Protein AF-A0ABD4KV09-F1 (afdb_monomer_lite)

Radius of gyration: 30.27 Å; chains: 1; bounding box: 89×42×64 Å

Secondary structure (DSSP, 8-state):
----TTS-HHHHHHHHHHHHHHHHHHHHH-THHHHT--HHHHHHHHHHHHHHHH-S--HHHHHHHHHHHTS-HHHHHHHHHHHHHS-HHHHHHHHHHHHHHHHHHHHHHHHHHHSTTT--IIIIIHHHHHTTGGGG-GGGTTTTTS---HHHHHHHHHHHSTTTT---GGGS-HHHHHH----TTTTSPPS----------

pLDDT: mean 76.63, std 16.2, range [38.41, 96.81]

Foldseek 3Di:
DDDDPPDDPVVRVVLVVQLVVVVVVCCVVPVPVPPPDDPVRVVVVSVLSSVVVPDPPCVVVVVVVVVLVPDDPVVNVVVVVVCVVDPPVVVVVVVVVVVVVVVLVVVVVCCVPPVVVVDDPPPHVLVSCLCCVCVVNPQQVVVSPDDDDPVVVVVVVCVPDPCSVPDDPVNDDPVCVPPPPPPPCPPPDDSDDTDGDDDDD

Organism: Vibrio anguillarum (NCBI:txid55601)

Sequence (201 aa):
FPTYKNLSQHDAEWRHTNVRTVIKEIWLVEPSIFNNLGAKQAKVMISLLDKLLVSNENDSLLEVLESVVELDEHRLHQLAEQLNKTTLENIVSTIEVLQRRETVVRKLEELMINNYKDVLETPHLQGIIEANTWLFGEQYSMIGAEEDDFQKTAHNLRQHIKEIDVLAEDDFEQQDLDDGLTIEGVRRQVDLFLARKTKQF

Structure (mmCIF, N/CA/C/O backbone):
data_AF-A0ABD4KV09-F1
#
_entry.id   AF-A0ABD4KV09-F1
#
loop_
_atom_site.group_PDB
_atom_site.id
_atom_site.type_symbol
_atom_site.label_atom_id
_atom_site.label_alt_id
_atom_site.label_comp_id
_atom_site.label_asym_id
_atom_site.label_entity_id
_atom_site.label_seq_id
_atom_site.pdbx_PDB_ins_code
_atom_site.Cartn_x
_atom_site.Cartn_y
_atom_site.Cartn_z
_atom_site.occupancy
_atom_site.B_iso_or_equiv
_atom_site.auth_seq_id
_atom_site.auth_comp_id
_atom_site.auth_asym_id
_atom_site.auth_atom_id
_atom_site.pdbx_PDB_model_num
ATOM 1 N N . PHE A 1 1 ? -12.534 5.923 22.341 1.00 79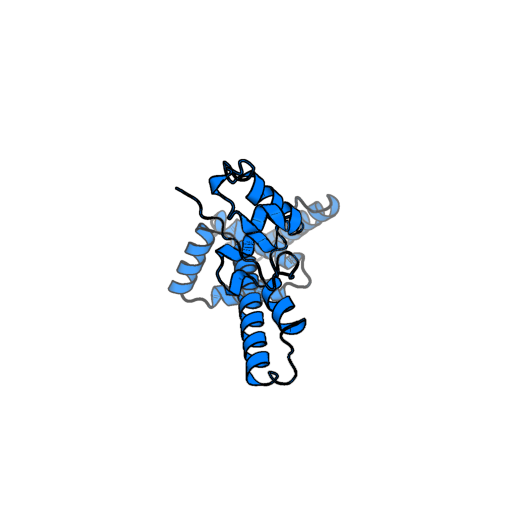.38 1 PHE A N 1
ATOM 2 C CA . PHE A 1 1 ? -13.016 6.671 21.166 1.00 79.38 1 PHE A CA 1
ATOM 3 C C . PHE A 1 1 ? -11.827 7.092 20.309 1.00 79.38 1 PHE A C 1
ATOM 5 O O . PHE A 1 1 ? -10.731 7.173 20.866 1.00 79.38 1 PHE A O 1
ATOM 12 N N . PRO A 1 2 ? -12.007 7.265 18.989 1.00 80.44 2 PRO A N 1
ATOM 13 C CA . PRO A 1 2 ? -10.948 7.679 18.066 1.00 80.44 2 PRO A CA 1
ATOM 14 C C . PRO A 1 2 ? -10.398 9.070 18.409 1.00 80.44 2 PRO A C 1
ATOM 16 O O . PRO A 1 2 ? -11.038 9.843 19.120 1.00 80.44 2 PRO A O 1
ATOM 19 N N . THR A 1 3 ? -9.194 9.381 17.927 1.00 81.62 3 THR A N 1
ATOM 20 C CA . THR A 1 3 ? -8.553 10.691 18.119 1.00 81.62 3 THR A CA 1
ATOM 21 C C . THR A 1 3 ? -8.308 11.331 16.761 1.00 81.62 3 THR A C 1
ATOM 23 O O . THR A 1 3 ? -7.653 10.732 15.910 1.00 81.62 3 THR A O 1
ATOM 26 N N . TYR A 1 4 ? -8.793 12.556 16.566 1.00 83.56 4 TYR A N 1
ATOM 27 C CA . TYR A 1 4 ? -8.771 13.233 15.269 1.00 83.56 4 TYR A CA 1
ATOM 28 C C . TYR A 1 4 ? -7.686 14.313 15.216 1.00 83.56 4 TYR A C 1
ATOM 30 O O . TYR A 1 4 ? -7.971 15.502 15.285 1.00 83.56 4 TYR A O 1
ATOM 38 N N . LYS A 1 5 ? -6.417 13.900 15.127 1.00 78.56 5 LYS A N 1
ATOM 39 C CA . LYS A 1 5 ? -5.275 14.837 15.168 1.00 78.56 5 LYS A CA 1
ATOM 40 C C . LYS A 1 5 ? -5.161 15.753 13.940 1.00 78.56 5 LYS A C 1
ATOM 42 O O . LYS A 1 5 ? -4.548 16.805 14.044 1.00 78.56 5 LYS A O 1
ATOM 47 N N . ASN A 1 6 ? -5.750 15.357 12.811 1.00 82.62 6 ASN A N 1
ATOM 48 C CA . ASN A 1 6 ? -5.593 16.032 11.518 1.00 82.62 6 ASN A CA 1
ATOM 49 C C . ASN A 1 6 ? -6.839 16.837 11.095 1.00 82.62 6 ASN A C 1
ATOM 51 O O . ASN A 1 6 ? -6.947 17.214 9.933 1.00 82.62 6 ASN A O 1
ATOM 55 N N . LEU A 1 7 ? -7.807 17.044 11.994 1.00 83.94 7 LEU A N 1
ATOM 56 C CA . LEU A 1 7 ? -9.053 17.761 11.700 1.00 83.94 7 LEU A CA 1
ATOM 57 C C . LEU A 1 7 ? -9.091 19.122 12.393 1.00 83.94 7 LEU A C 1
ATOM 59 O O . LEU A 1 7 ? -8.419 19.333 13.404 1.00 83.94 7 LEU A O 1
ATOM 63 N N . SER A 1 8 ? -9.927 20.026 11.872 1.00 89.56 8 SER A N 1
ATOM 64 C CA . SER A 1 8 ? -10.278 21.246 12.595 1.00 89.56 8 SER A CA 1
ATOM 65 C C . SER A 1 8 ? -10.939 20.889 13.933 1.00 89.56 8 SER A C 1
ATOM 67 O O . SER A 1 8 ? -11.564 19.832 14.068 1.00 89.56 8 SER A O 1
ATOM 69 N N . GLN A 1 9 ? -10.816 21.767 14.931 1.00 87.06 9 GLN A N 1
ATOM 70 C CA . GLN A 1 9 ? -11.414 21.532 16.248 1.00 87.06 9 GLN A CA 1
ATOM 71 C C . GLN A 1 9 ? -12.928 21.283 16.145 1.00 87.06 9 GLN A C 1
ATOM 73 O O . GLN A 1 9 ? -13.441 20.349 16.757 1.00 87.06 9 GLN A O 1
ATOM 78 N N . HIS A 1 10 ? -13.617 22.071 15.318 1.00 87.56 10 HIS A N 1
ATOM 79 C CA . HIS A 1 10 ? -15.050 21.937 15.078 1.00 87.56 10 HIS A CA 1
ATOM 80 C C . HIS A 1 10 ? -15.413 20.563 14.490 1.00 87.56 10 HIS A C 1
ATOM 82 O O . HIS A 1 10 ? -16.309 19.886 14.993 1.00 87.56 10 HIS A O 1
ATOM 88 N N . ASP A 1 11 ? -14.686 20.104 13.468 1.00 86.44 11 ASP A N 1
ATOM 89 C CA . ASP A 1 11 ? -14.975 18.817 12.823 1.00 86.44 11 ASP A CA 1
ATOM 90 C C . ASP A 1 11 ? -14.652 17.636 13.744 1.00 86.44 11 ASP A C 1
ATOM 92 O O . ASP A 1 11 ? -15.372 16.636 13.762 1.00 86.44 11 ASP A O 1
ATOM 96 N N . ALA A 1 12 ? -13.589 17.752 14.543 1.00 87.94 12 ALA A N 1
ATOM 97 C CA . ALA A 1 12 ? -13.231 16.758 15.547 1.00 87.94 12 ALA A CA 1
ATOM 98 C C . ALA A 1 12 ? -14.313 16.630 16.637 1.00 87.94 12 ALA A C 1
ATOM 100 O O . ALA A 1 12 ? -14.689 15.512 17.002 1.00 87.94 12 ALA A O 1
ATOM 101 N N . GLU A 1 13 ? -14.835 17.753 17.137 1.00 89.62 13 GLU A N 1
ATOM 102 C CA . GLU A 1 13 ? -15.923 17.789 18.123 1.00 89.62 13 GLU A CA 1
ATOM 103 C C . GLU A 1 13 ? -17.230 17.228 17.550 1.00 89.62 13 GLU A C 1
ATOM 105 O O . GLU A 1 13 ? -17.903 16.424 18.212 1.00 89.62 13 GLU A O 1
ATOM 110 N N . TRP A 1 14 ? -17.558 17.582 16.304 1.00 89.75 14 TRP A N 1
ATOM 111 C CA . TRP A 1 14 ? -18.719 17.041 15.601 1.00 89.75 14 TRP A CA 1
ATOM 112 C C . TRP A 1 14 ? -18.618 15.521 15.445 1.00 89.75 14 TRP A C 1
ATOM 114 O O . TRP A 1 14 ? -19.532 14.808 15.864 1.00 89.75 14 TRP A O 1
ATOM 124 N N . ARG A 1 15 ? -17.489 14.996 14.941 1.00 88.38 15 ARG A N 1
ATOM 125 C CA . ARG A 1 15 ? -17.288 13.543 14.763 1.00 88.38 15 ARG A CA 1
ATOM 126 C C . ARG A 1 15 ? -17.368 12.788 16.078 1.00 88.38 15 ARG A C 1
ATOM 128 O O . ARG A 1 15 ? -18.063 11.776 16.171 1.00 88.38 15 ARG A O 1
ATOM 135 N N . HIS A 1 16 ? -16.718 13.312 17.115 1.00 89.94 16 HIS A N 1
ATOM 136 C CA . HIS A 1 16 ? -16.763 12.701 18.436 1.00 89.94 16 HIS A CA 1
ATOM 137 C C . HIS A 1 16 ? -18.203 12.623 18.968 1.00 89.94 16 HIS A C 1
ATOM 139 O O . HIS A 1 16 ? -18.615 11.603 19.527 1.00 89.94 16 HIS A O 1
ATOM 145 N N . THR A 1 17 ? -18.982 13.689 18.783 1.00 90.81 17 THR A N 1
ATOM 146 C CA . THR A 1 17 ? -20.382 13.749 19.220 1.00 90.81 17 THR A CA 1
ATOM 147 C C . THR A 1 17 ? -21.274 12.821 18.401 1.00 90.81 17 THR A C 1
ATOM 149 O O . THR A 1 17 ? -22.085 12.099 18.983 1.00 90.81 17 THR A O 1
ATOM 152 N N . ASN A 1 18 ? -21.089 12.780 17.082 1.00 90.88 18 ASN A N 1
ATOM 153 C CA . ASN A 1 18 ? -21.859 11.938 16.172 1.00 90.88 18 ASN A CA 1
ATOM 154 C C . ASN A 1 18 ? -21.696 10.448 16.518 1.00 90.88 18 ASN A C 1
ATOM 156 O O . ASN A 1 18 ? -22.660 9.772 16.873 1.00 90.88 18 ASN A O 1
ATOM 160 N N . VAL A 1 19 ? -20.451 9.964 16.567 1.00 91.88 19 VAL A N 1
ATOM 161 C CA . VAL A 1 19 ? -20.132 8.564 16.903 1.00 91.88 19 VAL A CA 1
ATOM 162 C C . VAL A 1 19 ? -20.649 8.177 18.281 1.00 91.88 19 VAL A C 1
ATOM 164 O O . VAL A 1 19 ? -21.211 7.098 18.468 1.00 91.88 19 VAL A O 1
ATOM 167 N N . ARG A 1 20 ? -20.494 9.066 19.267 1.00 92.00 20 ARG A N 1
ATOM 168 C CA . ARG A 1 20 ? -20.994 8.829 20.624 1.00 92.00 20 ARG A CA 1
ATOM 169 C C . ARG A 1 20 ? -22.514 8.703 20.663 1.00 92.00 20 ARG A C 1
ATOM 171 O O . ARG A 1 20 ? -23.019 7.921 21.465 1.00 92.00 20 ARG A O 1
ATOM 178 N N . THR A 1 21 ? -23.221 9.483 19.855 1.00 92.75 21 THR A N 1
ATOM 179 C CA . THR A 1 21 ? -24.687 9.465 19.791 1.00 92.75 21 THR A CA 1
ATOM 180 C C . THR A 1 21 ? -25.167 8.153 19.188 1.00 92.75 21 THR A C 1
ATOM 182 O O . THR A 1 21 ? -25.915 7.439 19.848 1.00 92.75 21 THR A O 1
ATOM 185 N N . VAL A 1 22 ? -24.615 7.750 18.042 1.00 91.25 22 VAL A N 1
ATOM 186 C CA . VAL A 1 22 ? -24.957 6.475 17.392 1.00 91.25 22 VAL A CA 1
ATOM 187 C C . VAL A 1 22 ? -24.668 5.279 18.301 1.00 91.25 22 VAL A C 1
ATOM 189 O O . VAL A 1 22 ? -25.508 4.402 18.465 1.00 91.25 22 VAL A O 1
ATOM 192 N N . ILE A 1 23 ? -23.512 5.247 18.973 1.00 91.19 23 ILE A N 1
ATOM 193 C CA . ILE A 1 23 ? -23.193 4.147 19.900 1.00 91.19 23 ILE A CA 1
ATOM 194 C C . ILE A 1 23 ? -24.168 4.099 21.077 1.00 91.19 23 ILE A C 1
ATOM 196 O O . ILE A 1 23 ? -24.544 3.011 21.509 1.00 91.19 23 ILE A O 1
ATOM 200 N N . LYS A 1 24 ? -24.590 5.255 21.606 1.00 90.88 24 LYS A N 1
ATOM 201 C CA . LYS A 1 24 ? -25.605 5.304 22.666 1.00 90.88 24 LYS A CA 1
ATOM 202 C C . LYS A 1 24 ? -26.946 4.775 22.175 1.00 90.88 24 LYS A C 1
ATOM 204 O O . LYS A 1 24 ? -27.579 4.027 22.908 1.00 90.88 24 LYS A O 1
ATOM 209 N N . GLU A 1 25 ? -27.364 5.143 20.970 1.00 91.62 25 GLU A N 1
ATOM 210 C CA . GLU A 1 25 ? -28.607 4.652 20.372 1.00 91.62 25 GLU A CA 1
ATOM 211 C C . GLU A 1 25 ? -28.569 3.133 20.188 1.00 91.62 25 GLU A C 1
ATOM 213 O O . GLU A 1 25 ? -29.474 2.449 20.658 1.00 91.62 25 GLU A O 1
ATOM 218 N N . ILE A 1 26 ? -27.483 2.588 19.628 1.00 90.06 26 ILE A N 1
ATOM 219 C CA . ILE A 1 26 ? -27.306 1.133 19.491 1.00 90.06 26 ILE A CA 1
ATOM 220 C C . ILE A 1 26 ? -27.326 0.460 20.867 1.00 90.06 26 ILE A C 1
ATOM 222 O O . ILE A 1 26 ? -27.985 -0.559 21.039 1.00 90.06 26 ILE A O 1
ATOM 226 N N . TRP A 1 27 ? -26.653 1.034 21.869 1.00 88.88 27 TRP A N 1
ATOM 227 C CA . TRP A 1 27 ? -26.634 0.471 23.221 1.00 88.88 27 TRP A CA 1
ATOM 228 C C . TRP A 1 27 ? -28.010 0.492 23.900 1.00 88.88 27 TRP A C 1
ATOM 230 O O . TRP A 1 27 ? -28.331 -0.432 24.639 1.00 88.88 27 TRP A O 1
ATOM 240 N N . LEU A 1 28 ? -28.825 1.523 23.656 1.00 91.38 28 LEU A N 1
ATOM 241 C CA . LEU A 1 28 ? -30.191 1.608 24.181 1.00 91.38 28 LEU A CA 1
ATOM 242 C C . LEU A 1 28 ? -31.129 0.593 23.519 1.00 91.38 28 LEU A C 1
ATOM 244 O O . LEU A 1 28 ? -32.024 0.081 24.188 1.00 91.38 28 LEU A O 1
ATOM 248 N N . VAL A 1 29 ? -30.932 0.317 22.228 1.00 93.25 29 VAL A N 1
ATOM 249 C CA . VAL A 1 29 ? -31.737 -0.652 21.472 1.00 93.25 29 VAL A CA 1
ATOM 250 C C . VAL A 1 29 ? -31.324 -2.087 21.801 1.00 93.25 29 VAL A C 1
ATOM 252 O O . VAL A 1 29 ? -32.182 -2.916 22.095 1.00 93.25 29 VAL A O 1
ATOM 255 N N . GLU A 1 30 ? -30.023 -2.381 21.790 1.00 89.12 30 GLU A N 1
ATOM 256 C CA . GLU A 1 30 ? -29.494 -3.725 22.022 1.00 89.12 30 GLU A CA 1
ATOM 257 C C . GLU A 1 30 ? -28.184 -3.700 22.848 1.00 89.12 30 GLU A C 1
ATOM 259 O O . GLU A 1 30 ? -27.072 -3.712 22.307 1.00 89.12 30 GLU A O 1
ATOM 264 N N . PRO A 1 31 ? -28.282 -3.717 24.194 1.00 85.44 31 PRO A N 1
ATOM 265 C CA . PRO A 1 31 ? -27.114 -3.659 25.079 1.00 85.44 31 PRO A CA 1
ATOM 266 C C . PRO A 1 31 ? -26.189 -4.885 24.974 1.00 85.44 31 PRO A C 1
ATOM 268 O O . PRO A 1 31 ? -24.990 -4.796 25.257 1.00 85.44 31 PRO A O 1
ATOM 271 N N . SER A 1 32 ? -26.731 -6.043 24.577 1.00 86.25 32 SER A N 1
ATOM 272 C CA . SER A 1 32 ? -26.003 -7.316 24.449 1.00 86.25 32 SER A CA 1
ATOM 273 C C . SER A 1 32 ? -24.835 -7.244 23.469 1.00 86.25 32 SER A C 1
ATOM 275 O O . SER A 1 32 ? -23.834 -7.926 23.693 1.00 86.25 32 SER A O 1
ATOM 277 N N . ILE A 1 33 ? -24.925 -6.385 22.447 1.00 83.69 33 ILE A N 1
ATOM 278 C CA . ILE A 1 33 ? -23.871 -6.172 21.446 1.00 83.69 33 ILE A CA 1
ATOM 279 C C . ILE A 1 33 ? -22.551 -5.763 22.110 1.00 83.69 33 ILE A C 1
ATOM 281 O O . ILE A 1 33 ? -21.492 -6.249 21.723 1.00 83.69 33 ILE A O 1
ATOM 285 N N . PHE A 1 34 ? -22.598 -4.902 23.132 1.00 82.88 34 PHE A N 1
ATOM 286 C CA . PHE A 1 34 ? -21.394 -4.354 23.766 1.00 82.88 34 PHE A CA 1
ATOM 287 C C . PHE A 1 34 ? -21.007 -5.042 25.078 1.00 82.88 34 PHE A C 1
ATOM 289 O O . PHE A 1 34 ? -19.838 -4.993 25.455 1.00 82.88 34 PHE A O 1
ATOM 296 N N . ASN A 1 35 ? -21.943 -5.711 25.758 1.00 82.81 35 ASN A N 1
ATOM 297 C CA . ASN A 1 35 ? -21.689 -6.342 27.061 1.00 82.81 35 ASN A CA 1
ATOM 298 C C . ASN A 1 35 ? -20.669 -7.491 27.006 1.00 82.81 35 ASN A C 1
ATOM 300 O O . ASN A 1 35 ? -19.996 -7.754 27.999 1.00 82.81 35 ASN A O 1
ATOM 304 N N . ASN A 1 36 ? -20.528 -8.146 25.850 1.00 81.12 36 ASN A N 1
ATOM 305 C CA . ASN A 1 36 ? -19.628 -9.289 25.668 1.00 81.12 36 ASN A CA 1
ATOM 306 C C . ASN A 1 36 ? -18.327 -8.937 24.923 1.00 81.12 36 ASN A C 1
ATOM 308 O O . ASN A 1 36 ? -17.525 -9.826 24.633 1.00 81.12 36 ASN A O 1
ATOM 312 N N . LEU A 1 37 ? -18.096 -7.660 24.597 1.00 86.44 37 LEU A N 1
ATOM 313 C CA . LEU A 1 37 ? -16.898 -7.223 23.878 1.00 86.44 37 LEU A CA 1
ATOM 314 C C . LEU A 1 37 ? -15.795 -6.820 24.860 1.00 86.44 37 LEU A C 1
ATOM 316 O O . LEU A 1 37 ? -15.959 -5.928 25.691 1.00 86.44 37 LEU A O 1
ATOM 320 N N . GLY A 1 38 ? -14.615 -7.417 24.715 1.00 89.69 38 GLY A N 1
ATOM 321 C CA . GLY A 1 38 ? -13.405 -6.927 25.362 1.00 89.69 38 GLY A CA 1
ATOM 322 C C . GLY A 1 38 ? -12.969 -5.572 24.797 1.00 89.69 38 GLY A C 1
ATOM 323 O O . GLY A 1 38 ? -13.336 -5.171 23.688 1.00 89.69 38 GLY A O 1
ATOM 324 N N . ALA A 1 39 ? -12.115 -4.864 25.541 1.00 88.38 39 ALA A N 1
ATOM 325 C CA . ALA A 1 39 ? -11.699 -3.498 25.206 1.00 88.38 39 ALA A CA 1
ATOM 326 C C . ALA A 1 39 ? -11.111 -3.356 23.786 1.00 88.38 39 ALA A C 1
ATOM 328 O O . ALA A 1 39 ? -11.341 -2.348 23.116 1.00 88.38 39 ALA A O 1
ATOM 329 N N . LYS A 1 40 ? -10.377 -4.371 23.301 1.00 87.56 40 LYS A N 1
ATOM 330 C CA . LYS A 1 40 ? -9.815 -4.381 21.941 1.00 87.56 40 LYS A CA 1
ATOM 331 C C . LYS A 1 40 ? -10.910 -4.496 20.877 1.00 87.56 40 LYS A C 1
ATOM 333 O O . LYS A 1 40 ? -10.882 -3.723 19.923 1.00 87.56 40 LYS A O 1
ATOM 338 N N . GLN A 1 41 ? -11.873 -5.406 21.045 1.00 88.50 41 GLN A N 1
ATOM 339 C CA . GLN A 1 41 ? -12.963 -5.582 20.078 1.00 88.50 41 GLN A CA 1
ATOM 340 C C . GLN A 1 41 ? -13.883 -4.357 20.059 1.00 88.50 41 GLN A C 1
ATOM 342 O O . GLN A 1 41 ? -14.182 -3.840 18.986 1.00 88.50 41 GLN A O 1
ATOM 347 N N . ALA A 1 42 ? -14.225 -3.814 21.232 1.00 90.00 42 ALA A N 1
ATOM 348 C CA . ALA A 1 42 ? -14.996 -2.578 21.337 1.00 90.00 42 ALA A CA 1
ATOM 349 C C . ALA A 1 42 ? -14.279 -1.403 20.649 1.00 90.00 42 ALA A C 1
ATOM 351 O O . ALA A 1 42 ? -14.897 -0.646 19.904 1.00 90.00 42 ALA A O 1
ATOM 352 N N . LYS A 1 43 ? -12.956 -1.269 20.825 1.00 90.50 43 LYS A N 1
ATOM 353 C CA . LYS A 1 43 ? -12.168 -0.232 20.140 1.00 90.50 43 LYS A CA 1
ATOM 354 C C . LYS A 1 43 ? -12.230 -0.373 18.618 1.00 90.50 43 LYS A C 1
ATOM 356 O O . LYS A 1 43 ? -12.400 0.641 17.942 1.00 90.50 43 LYS A O 1
ATOM 361 N N . VAL A 1 44 ? -12.078 -1.588 18.087 1.00 89.50 44 VAL A N 1
ATOM 362 C CA . VAL A 1 44 ? -12.157 -1.849 16.640 1.00 89.50 44 VAL A CA 1
ATOM 363 C C . VAL A 1 44 ? -13.549 -1.510 16.117 1.00 89.50 44 VAL A C 1
ATOM 365 O O . VAL A 1 44 ? -13.657 -0.699 15.205 1.00 89.50 44 VAL A O 1
ATOM 368 N N . MET A 1 45 ? -14.603 -2.030 16.749 1.00 88.75 45 MET A N 1
ATOM 369 C CA . MET A 1 45 ? -15.989 -1.782 16.347 1.00 88.75 45 MET A CA 1
ATOM 370 C C . MET A 1 45 ? -16.327 -0.286 16.332 1.00 88.75 45 MET A C 1
ATOM 372 O O . MET A 1 45 ? -16.832 0.225 15.339 1.00 88.75 45 MET A O 1
ATOM 376 N N . ILE A 1 46 ? -15.979 0.441 17.398 1.00 90.38 46 ILE A N 1
ATOM 377 C CA . ILE A 1 46 ? -16.206 1.890 17.489 1.00 90.38 46 ILE A CA 1
ATOM 378 C C . ILE A 1 46 ? -15.434 2.645 16.400 1.00 90.38 46 ILE A C 1
ATOM 380 O O . ILE A 1 46 ? -15.950 3.609 15.845 1.00 90.38 46 ILE A O 1
ATOM 384 N N . SER A 1 47 ? -14.206 2.223 16.088 1.00 88.44 47 SER A N 1
ATOM 385 C CA . SER A 1 47 ? -13.395 2.863 15.042 1.00 88.44 47 SER A CA 1
ATOM 386 C C . SER A 1 47 ? -13.941 2.588 13.638 1.00 88.44 47 SER A C 1
ATOM 388 O O . SER A 1 47 ? -13.847 3.451 12.772 1.00 88.44 47 SER A O 1
ATOM 390 N N . LEU A 1 48 ? -14.519 1.405 13.408 1.00 87.81 48 LEU A N 1
ATOM 391 C CA . LEU A 1 48 ? -15.198 1.074 12.155 1.00 87.81 48 LEU A CA 1
ATOM 392 C C . LEU A 1 48 ? -16.477 1.896 11.993 1.00 87.81 48 LEU A C 1
ATOM 394 O O . LEU A 1 48 ? -16.656 2.521 10.954 1.00 87.81 48 LEU A O 1
ATOM 398 N N . LEU A 1 49 ? -17.313 1.970 13.033 1.00 88.00 49 LEU A N 1
ATOM 399 C CA . LEU A 1 49 ? -18.509 2.816 13.029 1.00 88.00 49 LEU A CA 1
ATOM 400 C C . LEU A 1 49 ? -18.154 4.287 12.783 1.00 88.00 49 LEU A C 1
ATOM 402 O O . LEU A 1 49 ? -18.796 4.932 11.967 1.00 88.00 49 LEU A O 1
ATOM 406 N N . ASP A 1 50 ? -17.104 4.808 13.420 1.00 88.50 50 ASP A N 1
ATOM 407 C CA . ASP A 1 50 ? -16.611 6.167 13.160 1.00 88.50 50 ASP A CA 1
ATOM 408 C C . ASP A 1 50 ? -16.240 6.396 11.693 1.00 88.50 50 ASP A C 1
ATOM 410 O O . ASP A 1 50 ? -16.653 7.396 11.111 1.00 88.50 50 ASP A O 1
ATOM 414 N N . LYS A 1 51 ? -15.518 5.458 11.069 1.00 85.81 51 LYS A N 1
ATOM 415 C CA . LYS A 1 51 ? -15.190 5.555 9.641 1.00 85.81 51 LYS A CA 1
ATOM 416 C C . LYS A 1 51 ? -16.438 5.521 8.757 1.00 85.81 51 LYS A C 1
ATOM 418 O O . LYS A 1 51 ? -16.547 6.349 7.857 1.00 85.81 51 LYS A O 1
ATOM 423 N N . LEU A 1 52 ? -17.377 4.621 9.050 1.00 85.00 52 LEU A N 1
ATOM 424 C CA . LEU A 1 52 ? -18.610 4.462 8.277 1.00 85.00 52 LEU A CA 1
ATOM 425 C C . LEU A 1 52 ? -19.538 5.681 8.388 1.00 85.00 52 LEU A C 1
ATOM 427 O O . LEU A 1 52 ? -20.154 6.083 7.409 1.00 85.00 52 LEU A O 1
ATOM 431 N N . LEU A 1 53 ? -19.619 6.313 9.558 1.00 85.38 53 LEU A N 1
ATOM 432 C CA . LEU A 1 53 ? -20.521 7.448 9.800 1.00 85.38 53 LEU A CA 1
ATOM 433 C C . LEU A 1 53 ? -20.080 8.758 9.136 1.00 85.38 53 LEU A C 1
ATOM 435 O O . LEU A 1 53 ? -20.843 9.722 9.106 1.00 85.38 53 LEU A O 1
ATOM 439 N N . VAL A 1 54 ? -18.838 8.826 8.669 1.00 76.38 54 VAL A N 1
ATOM 440 C CA . VAL A 1 54 ? -18.215 10.051 8.160 1.00 76.38 54 VAL A CA 1
ATOM 441 C C . VAL A 1 54 ? -18.155 10.086 6.633 1.00 76.38 54 VAL A C 1
ATOM 443 O O . VAL A 1 54 ? -18.099 11.169 6.054 1.00 76.38 54 VAL A O 1
ATOM 446 N N . SER A 1 55 ? -18.106 8.925 5.984 1.00 66.06 55 SER A N 1
ATOM 447 C CA . SER A 1 55 ? -17.753 8.808 4.571 1.00 66.06 55 SER A CA 1
ATOM 448 C C . SER A 1 55 ? -18.977 8.550 3.687 1.00 66.06 55 SER A C 1
ATOM 450 O O . SER A 1 55 ? -19.828 7.726 4.011 1.00 66.06 55 SER A O 1
ATOM 452 N N . ASN A 1 56 ? -19.027 9.247 2.546 1.00 58.56 56 ASN A N 1
ATOM 453 C CA . ASN A 1 56 ? -19.950 8.981 1.435 1.00 58.56 56 ASN A CA 1
ATOM 454 C C . ASN A 1 56 ? -19.374 7.945 0.438 1.00 58.56 56 ASN A C 1
ATOM 456 O O . ASN A 1 56 ? -20.024 7.616 -0.545 1.00 58.56 56 ASN A O 1
ATOM 460 N N . GLU A 1 57 ? -18.159 7.451 0.694 1.00 56.53 57 GLU A N 1
ATOM 461 C CA . GLU A 1 57 ? -17.378 6.495 -0.103 1.00 56.53 57 GLU A CA 1
ATOM 462 C C . GLU A 1 57 ? -16.920 5.348 0.817 1.00 56.53 57 GLU A C 1
ATOM 464 O O . GLU A 1 57 ? -15.732 5.102 1.036 1.00 56.53 57 GLU A O 1
ATOM 469 N N . ASN A 1 58 ? -17.871 4.697 1.491 1.00 72.81 58 ASN A N 1
ATOM 470 C CA . ASN A 1 58 ? -17.565 3.537 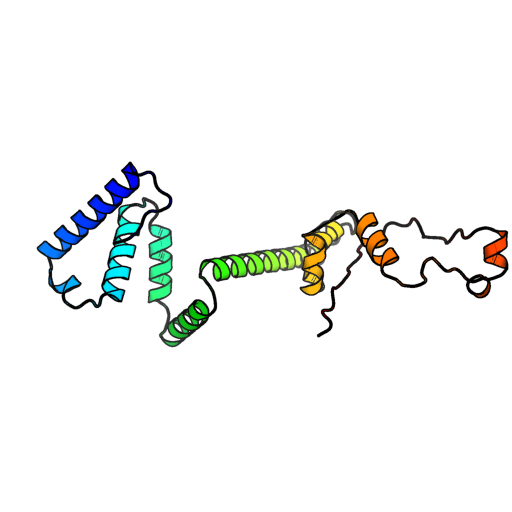2.335 1.00 72.81 58 ASN A CA 1
ATOM 471 C C . ASN A 1 58 ? -17.378 2.250 1.536 1.00 72.81 58 ASN A C 1
ATOM 473 O O . ASN A 1 58 ? -16.926 1.262 2.111 1.00 72.81 58 ASN A O 1
ATOM 477 N N . ASP A 1 59 ? -17.696 2.267 0.244 1.00 81.00 59 ASP A N 1
ATOM 478 C CA . ASP A 1 59 ? -17.688 1.082 -0.610 1.00 81.00 59 ASP A CA 1
ATOM 479 C C . ASP A 1 59 ? -16.310 0.419 -0.603 1.00 81.00 59 ASP A C 1
ATOM 481 O O . ASP A 1 59 ? -16.207 -0.759 -0.284 1.00 81.00 59 ASP A O 1
ATOM 485 N N . SER A 1 60 ? -15.227 1.189 -0.745 1.00 83.19 60 SER A N 1
ATOM 486 C CA . SER A 1 60 ? -13.867 0.636 -0.683 1.00 83.19 60 SER A CA 1
ATOM 487 C C . SER A 1 60 ? -13.499 0.052 0.688 1.00 83.19 60 SER A C 1
ATOM 489 O O . SER A 1 60 ? -12.733 -0.905 0.769 1.00 83.19 60 SER A O 1
ATOM 491 N N . LEU A 1 61 ? -14.018 0.601 1.796 1.00 84.69 61 LEU A N 1
ATOM 492 C CA . LEU A 1 61 ? -13.792 0.012 3.124 1.00 84.69 61 LEU A CA 1
ATOM 493 C C . LEU A 1 61 ? -14.566 -1.302 3.269 1.00 84.69 61 LEU A C 1
ATOM 495 O O . LEU A 1 61 ? -14.032 -2.259 3.829 1.00 84.69 61 LEU A O 1
ATOM 499 N N . LEU A 1 62 ? -15.811 -1.334 2.794 1.00 87.12 62 LEU A N 1
ATOM 500 C CA . LEU A 1 62 ? -16.659 -2.520 2.838 1.00 87.12 62 LEU A CA 1
ATOM 501 C C . LEU A 1 62 ? -16.093 -3.634 1.953 1.00 87.12 62 LEU A C 1
ATOM 503 O O . LEU A 1 62 ? -15.966 -4.747 2.446 1.00 87.12 62 LEU A O 1
ATOM 507 N N . GLU A 1 63 ? -15.637 -3.324 0.739 1.00 88.81 63 GLU A N 1
ATOM 508 C CA . GLU A 1 63 ? -14.957 -4.265 -0.166 1.00 88.81 63 GLU A CA 1
ATOM 509 C C . GLU A 1 63 ? -13.719 -4.896 0.486 1.00 88.81 63 GLU A C 1
ATOM 511 O O . GLU A 1 63 ? -13.506 -6.109 0.412 1.00 88.81 63 GLU A O 1
ATOM 516 N N . VAL A 1 64 ? -12.901 -4.093 1.179 1.00 88.81 64 VAL A N 1
ATOM 517 C CA . VAL A 1 64 ? -11.724 -4.601 1.902 1.00 88.81 64 VAL A CA 1
ATOM 518 C C . VAL A 1 64 ? -12.137 -5.503 3.065 1.00 88.81 64 VAL A C 1
ATOM 520 O O . VAL A 1 64 ? -11.516 -6.542 3.283 1.00 88.81 64 VAL A O 1
ATOM 523 N N . LEU A 1 65 ? -13.163 -5.126 3.831 1.00 88.81 65 LEU A N 1
ATOM 524 C CA . LEU A 1 65 ? -13.644 -5.943 4.947 1.00 88.81 65 LEU A CA 1
ATOM 525 C C . LEU A 1 65 ? -14.254 -7.259 4.463 1.00 88.81 65 LEU A C 1
ATOM 527 O O . LEU A 1 65 ? -13.969 -8.294 5.058 1.00 88.81 65 LEU A O 1
ATOM 531 N N . GLU A 1 66 ? -15.040 -7.225 3.391 1.00 90.62 66 GLU A N 1
ATOM 532 C CA . GLU A 1 66 ? -15.601 -8.410 2.741 1.00 90.62 66 GLU A CA 1
ATOM 533 C C . GLU A 1 66 ? -14.477 -9.340 2.280 1.00 90.62 66 GLU A C 1
ATOM 535 O O . GLU A 1 66 ? -14.429 -10.492 2.704 1.00 90.62 66 GLU A O 1
ATOM 540 N N . SER A 1 67 ? -13.476 -8.797 1.581 1.00 92.06 67 SER A N 1
ATOM 541 C CA . SER A 1 67 ? -12.290 -9.552 1.158 1.00 92.06 67 SER A CA 1
ATOM 542 C C . SER A 1 67 ? -11.555 -10.213 2.328 1.00 92.06 67 SER A C 1
ATOM 544 O O . SER A 1 67 ? -11.033 -11.313 2.181 1.00 92.06 67 SER A O 1
ATOM 546 N N . VAL A 1 68 ? -11.489 -9.559 3.496 1.00 92.50 68 VAL A N 1
ATOM 547 C CA . VAL A 1 68 ? -10.864 -10.124 4.708 1.00 92.50 68 VAL A CA 1
ATOM 548 C C . VAL A 1 68 ? -11.729 -11.219 5.336 1.00 92.50 68 VAL A C 1
ATOM 550 O O . VAL A 1 68 ? -11.180 -12.194 5.849 1.00 92.50 68 VAL A O 1
ATOM 553 N N . VAL A 1 69 ? -13.056 -11.074 5.313 1.00 91.19 69 VAL A N 1
ATOM 554 C CA . VAL A 1 69 ? -14.008 -12.066 5.844 1.00 91.19 69 VAL A CA 1
ATOM 555 C C . VAL A 1 69 ? -14.052 -13.325 4.975 1.00 91.19 69 VAL A C 1
ATOM 557 O O . VAL A 1 69 ? -14.225 -14.419 5.507 1.00 91.19 69 VAL A O 1
ATOM 560 N N . GLU A 1 70 ? -13.856 -13.188 3.665 1.00 94.94 70 GLU A N 1
ATOM 561 C CA . GLU A 1 70 ? -13.804 -14.304 2.715 1.00 94.94 70 GLU A CA 1
ATOM 562 C C . GLU A 1 70 ? -12.510 -15.134 2.792 1.00 94.94 70 GLU A C 1
ATOM 564 O O . GLU A 1 70 ? -12.442 -16.226 2.221 1.00 94.94 70 GLU A O 1
ATOM 569 N N . LEU A 1 71 ? -11.474 -14.656 3.495 1.00 94.94 71 LEU A N 1
ATOM 570 C CA . LEU A 1 71 ? -10.234 -15.413 3.671 1.00 94.94 71 LEU A CA 1
ATOM 571 C C . LEU A 1 71 ? -10.466 -16.674 4.509 1.00 94.94 71 LEU A C 1
ATOM 573 O O . LEU A 1 71 ? -11.054 -16.635 5.589 1.00 94.94 71 LEU A O 1
ATOM 577 N N . ASP A 1 72 ? -9.894 -17.790 4.057 1.00 96.25 72 ASP A N 1
ATOM 578 C CA . ASP A 1 72 ? -9.783 -18.988 4.884 1.00 96.25 72 ASP A CA 1
ATOM 579 C C . ASP A 1 72 ? -8.861 -18.760 6.100 1.00 96.25 72 ASP A C 1
ATOM 581 O O . ASP A 1 72 ? -8.032 -17.844 6.129 1.00 96.25 72 ASP A O 1
ATOM 585 N N . GLU A 1 73 ? -8.990 -19.619 7.114 1.00 94.69 73 GLU A N 1
ATOM 586 C CA . GLU A 1 73 ? -8.258 -19.500 8.382 1.00 94.69 73 GLU A CA 1
ATOM 587 C C . GLU A 1 73 ? -6.734 -19.434 8.184 1.00 94.69 73 GLU A C 1
ATOM 589 O O . GLU A 1 73 ? -6.047 -18.648 8.844 1.00 94.69 73 GLU A O 1
ATOM 594 N N . HIS A 1 74 ? -6.201 -20.212 7.238 1.00 96.81 74 HIS A N 1
ATOM 595 C CA . HIS A 1 74 ? -4.772 -20.236 6.954 1.00 96.81 74 HIS A CA 1
ATOM 596 C C . HIS A 1 74 ? -4.313 -18.913 6.326 1.00 96.81 74 HIS A C 1
ATOM 598 O O . HIS A 1 74 ? -3.334 -18.320 6.787 1.00 96.81 74 HIS A O 1
ATOM 604 N N . ARG A 1 75 ? -5.027 -18.400 5.318 1.00 94.75 75 ARG A N 1
ATOM 605 C CA . ARG A 1 75 ? -4.711 -17.105 4.689 1.00 94.75 75 ARG A CA 1
ATOM 606 C C . ARG A 1 75 ? -4.856 -15.936 5.654 1.00 94.75 75 ARG A C 1
ATOM 608 O O . ARG A 1 75 ? -4.007 -15.043 5.648 1.00 94.75 75 ARG A O 1
ATOM 615 N N . LEU A 1 76 ? -5.884 -15.939 6.499 1.00 94.56 76 LEU A N 1
ATOM 616 C CA . LEU A 1 76 ? -6.075 -14.903 7.511 1.00 94.56 76 LEU A CA 1
ATOM 617 C C . LEU A 1 76 ? -4.910 -14.890 8.511 1.00 94.56 76 LEU A C 1
ATOM 619 O O . LEU A 1 76 ? -4.385 -13.823 8.839 1.00 94.56 76 LEU A O 1
ATOM 623 N N . HIS A 1 77 ? -4.455 -16.069 8.949 1.00 95.75 77 HIS A N 1
ATOM 624 C CA . HIS A 1 77 ? -3.280 -16.187 9.810 1.00 95.75 77 HIS A CA 1
ATOM 625 C C . HIS A 1 77 ? -2.013 -15.663 9.120 1.00 95.75 77 HIS A C 1
ATOM 627 O O . HIS A 1 77 ? -1.252 -14.902 9.720 1.00 95.75 77 HIS A O 1
ATOM 633 N N . GLN A 1 78 ? -1.798 -16.010 7.848 1.00 94.94 78 GLN A N 1
ATOM 634 C CA . GLN A 1 78 ? -0.669 -15.491 7.071 1.00 94.94 78 GLN A CA 1
ATOM 635 C C . GLN A 1 78 ? -0.707 -13.963 6.958 1.00 94.94 78 GLN A C 1
ATOM 637 O O . GLN A 1 78 ? 0.314 -13.313 7.183 1.00 94.94 78 GLN A O 1
ATOM 642 N N . LEU A 1 79 ? -1.871 -13.375 6.662 1.00 93.12 79 LEU A N 1
ATOM 643 C CA . LEU A 1 79 ? -2.035 -11.922 6.597 1.00 93.12 79 LEU A CA 1
ATOM 644 C C . LEU A 1 79 ? -1.716 -11.269 7.948 1.00 93.12 79 LEU A C 1
ATOM 646 O O . LEU A 1 79 ? -0.984 -10.280 7.996 1.00 93.12 79 LEU A O 1
ATOM 650 N N . ALA A 1 80 ? -2.198 -11.844 9.051 1.00 93.44 80 ALA A N 1
ATOM 651 C CA . ALA A 1 80 ? -1.883 -11.361 10.391 1.00 93.44 80 ALA A CA 1
ATOM 652 C C . ALA A 1 80 ? -0.374 -11.421 10.692 1.00 93.44 80 ALA A C 1
ATOM 654 O O . ALA A 1 80 ? 0.175 -10.488 11.279 1.00 93.44 80 ALA A O 1
ATOM 655 N N . GLU A 1 81 ? 0.320 -12.477 10.259 1.00 95.19 81 GLU A N 1
ATOM 656 C CA . GLU A 1 81 ? 1.773 -12.590 10.413 1.00 95.19 81 GLU A CA 1
ATOM 657 C C . GLU A 1 81 ? 2.527 -11.516 9.611 1.00 95.19 81 GLU A C 1
ATOM 659 O O . GLU A 1 81 ? 3.484 -10.930 10.122 1.00 95.19 81 GLU A O 1
ATOM 664 N N . GLN A 1 82 ? 2.081 -11.205 8.389 1.00 93.25 82 GLN A N 1
ATOM 665 C CA . GLN A 1 82 ? 2.661 -10.111 7.601 1.00 93.25 82 GLN A CA 1
ATOM 666 C C . GLN A 1 82 ? 2.445 -8.756 8.284 1.00 93.25 82 GLN A C 1
ATOM 668 O O . GLN A 1 82 ? 3.389 -7.979 8.423 1.00 93.25 82 GLN A O 1
ATOM 673 N N . LEU A 1 83 ? 1.239 -8.496 8.798 1.00 92.81 83 LEU A N 1
ATOM 674 C CA . LEU A 1 83 ? 0.909 -7.253 9.507 1.00 92.81 83 LEU A CA 1
ATOM 675 C C . LEU A 1 83 ? 1.645 -7.085 10.847 1.00 92.81 83 LEU A C 1
ATOM 677 O O . LEU A 1 83 ? 1.717 -5.975 11.369 1.00 92.81 83 LEU A O 1
ATOM 681 N N . ASN A 1 84 ? 2.227 -8.152 11.401 1.00 92.56 84 ASN A N 1
ATOM 682 C CA . ASN A 1 84 ? 3.132 -8.049 12.551 1.00 92.56 84 ASN A CA 1
ATOM 683 C C . ASN A 1 84 ? 4.545 -7.583 12.159 1.00 92.56 84 ASN A C 1
ATOM 685 O O . ASN A 1 84 ? 5.289 -7.112 13.018 1.00 92.56 84 ASN A O 1
ATOM 689 N N . LYS A 1 85 ? 4.932 -7.730 10.886 1.00 94.19 85 LYS A N 1
ATOM 690 C CA . LYS A 1 85 ? 6.265 -7.378 10.366 1.00 94.19 85 LYS A CA 1
ATOM 691 C C . LYS A 1 85 ? 6.273 -6.046 9.613 1.00 94.19 85 LYS A C 1
ATOM 693 O O . LYS A 1 85 ? 7.328 -5.430 9.490 1.00 94.19 85 LYS A O 1
ATOM 698 N N . THR A 1 86 ? 5.127 -5.608 9.097 1.00 93.38 86 THR A N 1
ATOM 699 C CA . THR A 1 86 ? 4.997 -4.395 8.278 1.00 93.38 86 THR A CA 1
ATOM 700 C C . THR A 1 86 ? 3.616 -3.745 8.432 1.00 93.38 86 THR A C 1
ATOM 702 O O . THR A 1 86 ? 2.741 -4.274 9.112 1.00 93.38 86 THR A O 1
ATOM 705 N N . THR A 1 87 ? 3.400 -2.585 7.813 1.00 91.81 87 THR A N 1
ATOM 706 C CA . THR A 1 87 ? 2.112 -1.874 7.810 1.00 91.81 87 THR A CA 1
ATOM 707 C C . THR A 1 87 ? 1.317 -2.169 6.535 1.00 91.81 87 THR A C 1
AT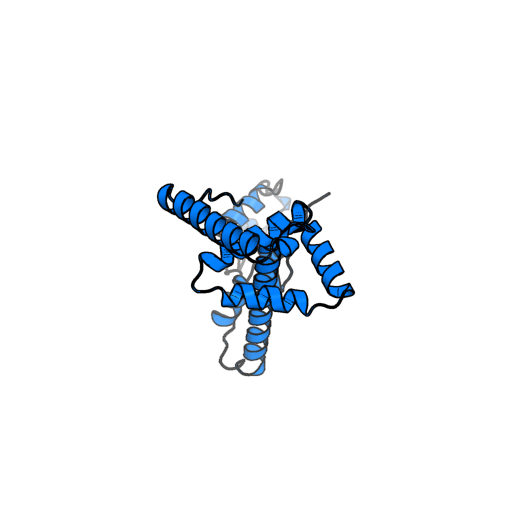OM 709 O O . THR A 1 87 ? 1.896 -2.492 5.500 1.00 91.81 87 THR A O 1
ATOM 712 N N . LEU A 1 88 ? -0.014 -2.010 6.583 1.00 89.44 88 LEU A N 1
ATOM 713 C CA . LEU A 1 88 ? -0.862 -2.079 5.379 1.00 89.44 88 LEU A CA 1
ATOM 714 C C . LEU A 1 88 ? -0.398 -1.096 4.297 1.00 89.44 88 LEU A C 1
ATOM 716 O O . LEU A 1 88 ? -0.378 -1.452 3.129 1.00 89.44 88 LEU A O 1
ATOM 720 N N . GLU A 1 89 ? 0.021 0.107 4.692 1.00 89.25 89 GLU A N 1
ATOM 721 C CA . GLU A 1 89 ? 0.558 1.122 3.781 1.00 89.25 89 GLU A CA 1
ATOM 722 C C . GLU A 1 89 ? 1.794 0.611 3.029 1.00 89.25 89 GLU A C 1
ATOM 724 O O . GLU A 1 89 ? 1.833 0.660 1.805 1.00 89.25 89 GLU A O 1
ATOM 729 N N . ASN A 1 90 ? 2.755 0.005 3.731 1.00 90.56 90 ASN A N 1
ATOM 730 C CA . ASN A 1 90 ? 3.931 -0.589 3.094 1.00 90.56 90 ASN A CA 1
ATOM 731 C C . ASN A 1 90 ? 3.571 -1.764 2.172 1.00 90.56 90 ASN A C 1
ATOM 733 O O . ASN A 1 90 ? 4.218 -1.948 1.140 1.00 90.56 90 ASN A O 1
ATOM 737 N N . ILE A 1 91 ? 2.567 -2.572 2.535 1.00 91.50 91 ILE A N 1
ATOM 738 C CA . ILE A 1 91 ? 2.072 -3.666 1.685 1.00 91.50 91 ILE A CA 1
ATOM 739 C C . ILE A 1 91 ? 1.495 -3.096 0.387 1.00 91.50 91 ILE A C 1
ATO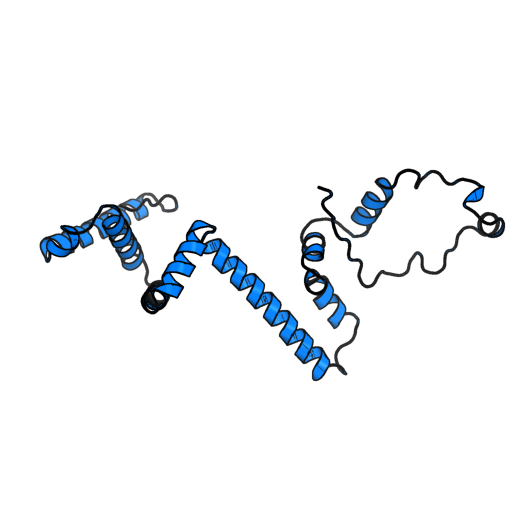M 741 O O . ILE A 1 91 ? 1.879 -3.558 -0.684 1.00 91.50 91 ILE A O 1
ATOM 745 N N . VAL A 1 92 ? 0.635 -2.075 0.474 1.00 89.88 92 VAL A N 1
ATOM 746 C CA . VAL A 1 92 ? 0.049 -1.401 -0.696 1.00 89.88 92 VAL A CA 1
ATOM 747 C C . VAL A 1 92 ? 1.149 -0.830 -1.587 1.00 89.88 92 VAL A C 1
ATOM 749 O O . VAL A 1 92 ? 1.224 -1.205 -2.754 1.00 89.88 92 VAL A O 1
ATOM 752 N N . SER A 1 93 ? 2.078 -0.050 -1.031 1.00 89.69 93 SER A N 1
ATOM 753 C CA . SER A 1 93 ? 3.202 0.520 -1.789 1.00 89.69 93 SER A CA 1
ATOM 754 C C . SER A 1 93 ? 4.052 -0.555 -2.474 1.00 89.69 93 SER A C 1
ATOM 756 O O . SER A 1 93 ? 4.494 -0.387 -3.609 1.00 89.69 93 SER A O 1
ATOM 758 N N . THR A 1 94 ? 4.272 -1.695 -1.813 1.00 90.88 94 THR A N 1
ATOM 759 C CA . THR A 1 94 ? 5.024 -2.812 -2.402 1.00 90.88 94 THR A CA 1
ATOM 760 C C . THR A 1 94 ? 4.261 -3.446 -3.564 1.00 90.88 94 THR A C 1
ATOM 762 O O . THR A 1 94 ? 4.851 -3.708 -4.611 1.00 90.88 94 THR A O 1
ATOM 765 N N . ILE A 1 95 ? 2.953 -3.671 -3.413 1.00 92.69 95 ILE A N 1
ATOM 766 C CA . ILE A 1 95 ? 2.097 -4.208 -4.480 1.00 92.69 95 ILE A CA 1
ATOM 767 C C . ILE A 1 95 ? 2.082 -3.258 -5.683 1.00 92.69 95 ILE A C 1
ATOM 769 O O . ILE A 1 95 ? 2.241 -3.721 -6.811 1.00 92.69 95 ILE A O 1
ATOM 773 N N . GLU A 1 96 ? 1.974 -1.947 -5.464 1.00 92.06 96 GLU A N 1
ATOM 774 C CA . GLU A 1 96 ? 2.020 -0.940 -6.533 1.00 92.06 96 GLU A CA 1
ATOM 775 C C . GLU A 1 96 ? 3.346 -0.977 -7.304 1.00 92.06 96 GLU A C 1
ATOM 777 O O . GLU A 1 96 ? 3.356 -0.950 -8.539 1.00 92.06 96 GLU A O 1
ATOM 782 N N . VAL A 1 97 ? 4.476 -1.104 -6.597 1.00 90.00 97 VAL A N 1
ATOM 783 C CA . VAL A 1 97 ? 5.791 -1.277 -7.232 1.00 90.00 97 VAL A CA 1
ATOM 784 C C . VAL A 1 97 ? 5.809 -2.543 -8.088 1.00 90.00 97 VAL A C 1
ATOM 786 O O . VAL A 1 97 ? 6.232 -2.485 -9.243 1.00 90.00 97 VAL A O 1
ATOM 789 N N . LEU A 1 98 ? 5.321 -3.674 -7.571 1.00 93.12 98 LEU A N 1
ATOM 790 C CA . LEU A 1 98 ? 5.278 -4.934 -8.319 1.00 93.12 98 LEU A CA 1
ATOM 791 C C . LEU A 1 98 ? 4.391 -4.837 -9.570 1.00 93.12 98 LEU A C 1
ATOM 793 O O . LEU A 1 98 ? 4.827 -5.235 -10.648 1.00 93.12 98 LEU A O 1
ATOM 797 N N . GLN A 1 99 ? 3.200 -4.246 -9.465 1.00 93.69 99 GLN A N 1
ATOM 798 C CA . GLN A 1 99 ? 2.282 -4.051 -10.595 1.00 93.69 99 GLN A CA 1
ATOM 799 C C . GLN A 1 99 ? 2.863 -3.123 -11.666 1.00 93.69 99 GLN A C 1
ATOM 801 O O . GLN A 1 99 ? 2.744 -3.381 -12.871 1.00 93.69 99 GLN A O 1
ATOM 806 N N . ARG A 1 100 ? 3.532 -2.041 -11.249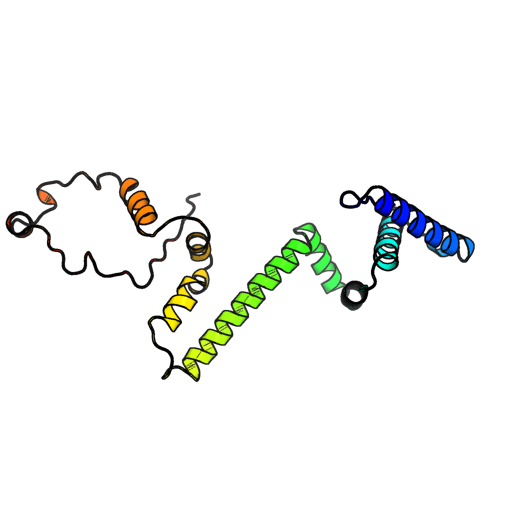 1.00 90.69 100 ARG A N 1
ATOM 807 C CA . ARG A 1 100 ? 4.237 -1.145 -12.171 1.00 90.69 100 ARG A CA 1
ATOM 808 C C . ARG A 1 100 ? 5.337 -1.897 -12.917 1.00 90.69 100 ARG A C 1
ATOM 810 O O . ARG A 1 100 ? 5.451 -1.751 -14.134 1.00 90.69 100 ARG A O 1
ATOM 817 N N . ARG A 1 101 ? 6.116 -2.715 -12.207 1.00 93.12 101 ARG A N 1
ATOM 818 C CA . ARG A 1 101 ? 7.190 -3.532 -12.787 1.00 93.12 101 ARG A CA 1
ATOM 819 C C . ARG A 1 101 ? 6.660 -4.569 -13.776 1.00 93.12 101 ARG A C 1
ATOM 821 O O . ARG A 1 101 ? 7.166 -4.650 -14.892 1.00 93.12 101 ARG A O 1
ATOM 828 N N . GLU A 1 102 ? 5.603 -5.290 -13.415 1.00 94.06 102 GLU A N 1
ATOM 829 C CA . GLU A 1 102 ? 4.918 -6.235 -14.308 1.00 94.06 102 GLU A CA 1
ATOM 830 C C . GLU A 1 102 ? 4.429 -5.537 -15.585 1.00 94.06 102 GLU A C 1
ATOM 832 O O . GLU A 1 102 ? 4.656 -6.010 -16.699 1.00 94.06 102 GLU A O 1
ATOM 837 N N . THR A 1 103 ? 3.819 -4.358 -15.438 1.00 92.44 103 THR A N 1
ATOM 838 C CA . THR A 1 103 ? 3.329 -3.569 -16.573 1.00 92.44 103 THR A CA 1
ATOM 839 C C . THR A 1 103 ? 4.455 -3.181 -17.527 1.00 92.44 103 THR A C 1
ATOM 841 O O . THR A 1 103 ? 4.259 -3.229 -18.742 1.00 92.44 103 THR A O 1
ATOM 844 N N . VAL A 1 104 ? 5.624 -2.801 -17.006 1.00 91.25 104 VAL A N 1
ATOM 845 C CA . VAL A 1 104 ? 6.801 -2.479 -17.826 1.00 91.25 104 VAL A CA 1
ATOM 846 C C . VAL A 1 104 ? 7.286 -3.709 -18.586 1.00 91.25 104 VAL A C 1
ATOM 848 O O . VAL A 1 104 ? 7.492 -3.614 -19.793 1.00 91.25 104 VAL A O 1
ATOM 851 N N . VAL A 1 105 ? 7.405 -4.862 -17.922 1.00 91.88 105 VAL A N 1
ATOM 852 C CA . VAL A 1 105 ? 7.846 -6.116 -18.560 1.00 91.88 105 VAL A CA 1
ATOM 853 C C . VAL A 1 105 ? 6.898 -6.518 -19.682 1.00 91.88 105 VAL A C 1
ATOM 855 O O . VAL A 1 105 ? 7.347 -6.738 -20.802 1.00 91.88 105 VAL A O 1
ATOM 858 N N . ARG A 1 106 ? 5.587 -6.517 -19.426 1.00 90.19 106 ARG A N 1
ATOM 859 C CA . ARG A 1 106 ? 4.581 -6.864 -20.437 1.00 90.19 106 ARG A CA 1
ATOM 860 C C . ARG A 1 106 ? 4.600 -5.906 -21.629 1.00 90.19 106 ARG A C 1
ATOM 862 O O . ARG A 1 106 ? 4.448 -6.330 -22.768 1.00 90.19 106 ARG A O 1
ATOM 869 N N . LYS A 1 107 ? 4.792 -4.605 -21.386 1.00 87.94 107 LYS A N 1
ATOM 870 C CA . LYS A 1 107 ? 4.917 -3.614 -22.467 1.00 87.94 107 LYS A CA 1
ATOM 871 C C . LYS A 1 107 ? 6.192 -3.819 -23.282 1.00 87.94 107 LYS A C 1
ATOM 873 O O . LYS A 1 107 ? 6.143 -3.685 -24.497 1.00 87.94 107 LYS A O 1
ATOM 878 N N . LEU A 1 108 ? 7.311 -4.134 -22.633 1.00 88.25 108 LEU A N 1
ATOM 879 C CA . LEU A 1 108 ? 8.566 -4.443 -23.320 1.00 88.25 108 LEU A CA 1
ATOM 880 C C . LEU A 1 108 ? 8.444 -5.709 -24.171 1.00 88.25 108 LEU A C 1
ATOM 882 O O . LEU A 1 108 ? 8.879 -5.704 -25.317 1.00 88.25 108 LEU A O 1
ATOM 886 N N . GLU A 1 109 ? 7.816 -6.757 -23.643 1.00 88.19 109 GLU A N 1
ATOM 887 C CA . GLU A 1 109 ? 7.535 -7.988 -24.385 1.00 88.19 109 GLU A CA 1
ATOM 888 C C . GLU A 1 109 ? 6.707 -7.701 -25.647 1.00 88.19 109 GLU A C 1
ATOM 890 O O . GLU A 1 109 ? 7.115 -8.062 -26.749 1.00 88.19 109 GLU A O 1
ATOM 895 N N . GLU A 1 110 ? 5.607 -6.958 -25.509 1.00 87.50 110 GLU A N 1
ATOM 896 C CA . GLU A 1 110 ? 4.752 -6.559 -26.633 1.00 87.50 110 GLU A CA 1
ATOM 897 C C . GLU A 1 110 ? 5.521 -5.750 -27.692 1.00 87.50 110 GLU A C 1
ATOM 899 O O . GLU A 1 110 ? 5.406 -6.011 -28.893 1.00 87.50 110 GLU A O 1
ATOM 904 N N . LEU A 1 111 ? 6.349 -4.791 -27.257 1.00 86.19 111 LEU A N 1
ATOM 905 C CA . LEU A 1 111 ? 7.183 -3.989 -28.156 1.00 86.19 111 LEU A CA 1
ATOM 906 C C . LEU A 1 111 ? 8.173 -4.857 -28.941 1.00 86.19 111 LEU A C 1
ATOM 908 O O . LEU A 1 111 ? 8.334 -4.652 -30.143 1.00 86.19 111 LEU A O 1
ATOM 912 N N . MET A 1 112 ? 8.806 -5.830 -28.285 1.00 81.56 112 MET A N 1
ATOM 913 C CA . MET A 1 112 ? 9.814 -6.701 -28.896 1.00 81.56 112 MET A CA 1
ATOM 914 C C . MET A 1 112 ? 9.218 -7.770 -29.817 1.00 81.56 112 MET A C 1
ATOM 916 O O . MET A 1 112 ? 9.889 -8.200 -30.753 1.00 81.56 112 MET A O 1
ATOM 920 N N . ILE A 1 113 ? 7.982 -8.211 -29.574 1.00 84.00 113 ILE A N 1
ATOM 921 C CA . ILE A 1 113 ? 7.329 -9.247 -30.387 1.00 84.00 113 ILE A CA 1
ATOM 922 C C . ILE A 1 113 ? 6.588 -8.626 -31.575 1.00 84.00 113 ILE A C 1
ATOM 924 O O . ILE A 1 113 ? 6.789 -9.048 -32.715 1.00 84.00 113 ILE A O 1
ATOM 928 N N . ASN A 1 114 ? 5.748 -7.618 -31.329 1.00 83.38 114 ASN A N 1
ATOM 929 C CA . ASN A 1 114 ? 4.795 -7.127 -32.328 1.00 83.38 114 ASN A CA 1
ATOM 930 C C . ASN A 1 114 ? 5.258 -5.847 -33.029 1.00 83.38 114 ASN A C 1
ATOM 932 O O . ASN A 1 114 ? 4.972 -5.667 -34.212 1.00 83.38 114 ASN A O 1
ATOM 936 N N . ASN A 1 115 ? 6.024 -4.992 -32.344 1.00 78.25 115 ASN A N 1
ATOM 937 C CA . ASN A 1 115 ? 6.368 -3.655 -32.844 1.00 78.25 115 ASN A CA 1
ATOM 938 C C . ASN A 1 115 ? 7.870 -3.472 -33.112 1.00 78.25 115 ASN A C 1
ATOM 940 O O . ASN A 1 115 ? 8.330 -2.352 -33.315 1.00 78.25 115 ASN A O 1
ATOM 944 N N . TYR A 1 116 ? 8.649 -4.557 -33.167 1.00 75.38 116 TYR A N 1
ATOM 945 C CA . TYR A 1 116 ? 10.114 -4.500 -33.283 1.00 75.38 116 TYR A CA 1
ATOM 946 C C . TYR A 1 116 ? 10.627 -3.774 -34.537 1.00 75.38 116 TYR A C 1
ATOM 948 O O . TYR A 1 116 ? 11.771 -3.335 -34.566 1.00 75.38 116 TYR A O 1
ATOM 956 N N . LYS A 1 117 ? 9.803 -3.658 -35.588 1.00 77.06 117 LYS A N 1
ATOM 957 C CA . LYS A 1 117 ? 10.151 -2.930 -36.821 1.00 77.06 117 LYS A CA 1
ATOM 958 C C . LYS A 1 117 ? 9.978 -1.416 -36.698 1.00 77.06 117 LYS A C 1
ATOM 960 O O . LYS A 1 117 ? 10.639 -0.682 -37.423 1.00 77.06 117 LYS A O 1
ATOM 965 N N . ASP A 1 118 ? 9.109 -0.977 -35.791 1.00 74.44 118 ASP A N 1
ATOM 966 C CA . ASP A 1 118 ? 8.753 0.430 -35.578 1.00 74.44 118 ASP A CA 1
ATOM 967 C C . ASP A 1 118 ? 9.446 1.015 -34.332 1.00 74.44 118 ASP A C 1
ATOM 969 O O . ASP A 1 118 ? 9.409 2.221 -34.077 1.00 74.44 118 ASP A O 1
ATOM 973 N N . VAL A 1 119 ? 10.098 0.157 -33.543 1.00 72.50 119 VAL A N 1
ATOM 974 C CA . VAL A 1 119 ? 10.846 0.521 -32.342 1.00 72.50 119 VAL A CA 1
ATOM 975 C C . VAL A 1 119 ? 12.323 0.688 -32.689 1.00 72.50 119 VAL A C 1
ATOM 977 O O . VAL A 1 119 ? 13.013 -0.266 -33.033 1.00 72.50 119 VAL A O 1
ATOM 980 N N . LEU A 1 120 ? 12.814 1.920 -32.567 1.00 71.38 120 LEU A N 1
ATOM 981 C CA . LEU A 1 120 ? 14.237 2.238 -32.649 1.00 71.38 120 LEU A CA 1
ATOM 982 C C . LEU A 1 120 ? 14.908 2.033 -31.282 1.00 71.38 120 LEU A C 1
ATOM 984 O O . LEU A 1 120 ? 14.308 2.316 -30.242 1.00 71.38 120 LEU A O 1
ATOM 988 N N . GLU A 1 121 ? 16.165 1.589 -31.292 1.00 64.19 121 GLU A N 1
ATOM 989 C CA . GLU A 1 121 ? 17.009 1.439 -30.096 1.00 64.19 121 GLU A CA 1
ATOM 990 C C . GLU A 1 121 ? 17.109 2.764 -29.318 1.00 64.19 121 GLU A C 1
ATOM 992 O O . GLU A 1 121 ? 16.743 2.840 -28.141 1.00 64.19 121 GLU A O 1
ATOM 997 N N . THR A 1 122 ? 17.438 3.842 -30.035 1.00 63.59 122 THR A N 1
ATOM 998 C CA . THR A 1 122 ? 17.398 5.225 -29.550 1.00 63.59 122 THR A CA 1
ATOM 999 C C . THR A 1 122 ? 16.295 5.994 -30.293 1.00 63.59 122 THR A C 1
ATOM 1001 O O . THR A 1 122 ? 16.263 5.954 -31.525 1.00 63.59 122 THR A O 1
ATOM 1004 N N . PRO A 1 123 ? 15.386 6.719 -29.609 1.00 64.69 123 PRO A N 1
ATOM 1005 C CA . PRO A 1 123 ? 15.323 6.962 -28.163 1.00 64.69 123 PRO A CA 1
ATOM 1006 C C . PRO A 1 123 ? 14.368 6.026 -27.391 1.00 64.69 123 PRO A C 1
ATOM 1008 O O . PRO A 1 123 ? 14.219 6.176 -26.180 1.00 64.69 123 PRO A O 1
ATOM 1011 N N . HIS A 1 124 ? 13.663 5.107 -28.061 1.00 70.50 124 HIS A N 1
ATOM 1012 C CA . HIS A 1 124 ? 12.502 4.435 -27.463 1.00 70.50 124 HIS A CA 1
ATOM 1013 C C . HIS A 1 124 ? 12.873 3.362 -26.434 1.00 70.50 124 HIS A C 1
ATOM 1015 O O . HIS A 1 124 ? 12.341 3.384 -25.324 1.00 70.50 124 HIS A O 1
ATOM 1021 N N . LEU A 1 125 ? 13.771 2.432 -26.773 1.00 76.06 125 LEU A N 1
ATOM 1022 C CA . LEU A 1 125 ? 14.165 1.372 -25.836 1.00 76.06 125 LEU A CA 1
ATOM 1023 C C . LEU A 1 125 ? 15.057 1.921 -24.727 1.00 76.06 125 LEU A C 1
ATOM 1025 O O . LEU A 1 125 ? 14.829 1.610 -23.558 1.00 76.06 125 LEU A O 1
ATOM 1029 N N . GLN A 1 126 ? 16.000 2.794 -25.077 1.00 73.06 126 GLN A N 1
ATOM 1030 C CA . GLN A 1 126 ? 16.901 3.420 -24.115 1.00 73.06 126 GLN A CA 1
ATOM 1031 C C . GLN A 1 126 ? 16.146 4.151 -22.993 1.00 73.06 126 GLN A C 1
ATOM 1033 O O . GLN A 1 126 ? 16.392 3.876 -21.821 1.00 73.06 126 GLN A O 1
ATOM 1038 N N . GLY A 1 127 ? 15.147 4.982 -23.317 1.00 73.38 127 GLY A N 1
ATOM 1039 C CA . GLY A 1 127 ? 14.378 5.706 -22.296 1.00 73.38 127 GLY A CA 1
ATOM 1040 C C . GLY A 1 127 ? 13.579 4.793 -21.355 1.00 73.38 127 GLY A C 1
ATOM 1041 O O . GLY A 1 127 ? 13.443 5.084 -20.165 1.00 73.38 127 GLY A O 1
ATOM 1042 N N . ILE A 1 128 ? 13.071 3.656 -21.850 1.00 80.31 128 ILE A N 1
ATOM 1043 C CA . ILE A 1 128 ? 12.381 2.671 -21.001 1.00 80.31 128 ILE A CA 1
ATOM 1044 C C . ILE A 1 128 ? 13.379 1.989 -20.065 1.00 80.31 128 ILE A C 1
ATOM 1046 O O . ILE A 1 128 ? 13.076 1.805 -18.884 1.00 80.31 128 ILE A O 1
ATOM 1050 N N . ILE A 1 129 ? 14.548 1.622 -20.583 1.00 81.06 129 ILE A N 1
ATOM 1051 C CA . ILE A 1 129 ? 15.594 0.921 -19.842 1.00 81.06 129 ILE A CA 1
ATOM 1052 C C . ILE A 1 129 ? 16.199 1.823 -18.753 1.00 81.06 129 ILE A C 1
ATOM 1054 O O . ILE A 1 129 ? 16.329 1.386 -17.609 1.00 81.06 129 ILE A O 1
ATOM 1058 N N . GLU A 1 130 ? 16.492 3.087 -19.063 1.00 76.50 130 GLU A N 1
ATOM 1059 C CA . GLU A 1 130 ? 17.015 4.076 -18.108 1.00 76.50 130 GLU A CA 1
ATOM 1060 C C . GLU A 1 130 ? 16.034 4.350 -16.961 1.00 76.50 130 GLU A C 1
ATOM 1062 O O . GLU A 1 130 ? 16.428 4.406 -15.798 1.00 76.50 130 GLU A O 1
ATOM 1067 N N . ALA A 1 131 ? 14.733 4.442 -17.252 1.00 79.62 131 ALA A N 1
ATOM 1068 C CA . ALA A 1 131 ? 13.708 4.624 -16.223 1.00 79.62 131 ALA A CA 1
ATOM 1069 C C . ALA A 1 131 ? 13.427 3.350 -15.398 1.00 79.62 131 ALA A C 1
ATOM 1071 O O . ALA A 1 131 ? 12.718 3.408 -14.390 1.00 79.62 131 ALA A O 1
ATOM 1072 N N . ASN A 1 132 ? 13.931 2.189 -15.832 1.00 85.06 132 ASN A N 1
ATOM 1073 C CA . ASN A 1 132 ? 13.651 0.879 -15.244 1.00 85.06 132 ASN A CA 1
ATOM 1074 C C . ASN A 1 132 ? 14.925 0.037 -15.087 1.00 85.06 132 ASN A C 1
ATOM 1076 O O . ASN A 1 132 ? 14.931 -1.155 -15.391 1.00 85.06 132 ASN A O 1
ATOM 1080 N N . THR A 1 133 ? 15.999 0.625 -14.555 1.00 83.69 133 THR A N 1
ATOM 1081 C CA . THR A 1 133 ? 17.296 -0.059 -14.358 1.00 83.69 133 THR A CA 1
ATOM 1082 C C . THR A 1 133 ? 17.210 -1.333 -13.510 1.00 83.69 133 THR A C 1
ATOM 1084 O O . THR A 1 133 ? 18.054 -2.221 -13.637 1.00 83.69 133 THR A O 1
ATOM 1087 N N . TRP A 1 134 ? 16.159 -1.470 -12.693 1.00 85.81 134 TRP A N 1
ATOM 1088 C CA . TRP A 1 134 ? 15.834 -2.687 -11.945 1.00 85.81 134 TRP A CA 1
ATOM 1089 C C . TRP A 1 134 ? 15.658 -3.926 -12.841 1.00 85.81 134 TRP A C 1
ATOM 1091 O O . TRP A 1 134 ? 15.804 -5.041 -12.340 1.00 85.81 134 TRP A O 1
ATOM 1101 N N . LEU A 1 135 ? 15.409 -3.762 -14.149 1.00 86.19 135 LEU A N 1
ATOM 1102 C CA . LEU A 1 135 ? 15.377 -4.852 -15.136 1.00 86.19 135 LEU A CA 1
ATOM 1103 C C . LEU A 1 135 ? 16.687 -5.656 -15.162 1.00 86.19 135 LEU A C 1
ATOM 1105 O O . LEU A 1 135 ? 16.665 -6.854 -15.434 1.00 86.19 135 LEU A O 1
ATOM 1109 N N . PHE A 1 136 ? 17.816 -5.030 -14.821 1.00 84.06 136 PHE A N 1
ATOM 1110 C CA . PHE A 1 136 ? 19.117 -5.699 -14.706 1.00 84.06 136 PHE A CA 1
ATOM 1111 C C . PHE A 1 136 ? 19.436 -6.162 -13.276 1.00 84.06 136 PHE A C 1
ATOM 1113 O O . PHE A 1 136 ? 20.492 -6.744 -13.028 1.00 84.06 136 PHE A O 1
ATOM 1120 N N . GLY A 1 137 ? 18.540 -5.902 -12.321 1.00 80.94 137 GLY A N 1
ATOM 1121 C CA . GLY A 1 137 ? 18.652 -6.267 -10.910 1.00 80.94 137 GLY A CA 1
ATOM 1122 C C . GLY A 1 137 ? 18.381 -5.095 -9.961 1.00 80.94 137 GLY A C 1
ATOM 1123 O O . GLY A 1 137 ? 18.732 -3.951 -10.238 1.00 80.94 137 GLY A O 1
ATOM 1124 N N . GLU A 1 138 ? 17.817 -5.390 -8.786 1.00 77.19 138 GLU A N 1
ATOM 1125 C CA . GLU A 1 138 ? 17.409 -4.379 -7.790 1.00 77.19 138 GLU A CA 1
ATOM 1126 C C . GLU A 1 138 ? 18.543 -3.430 -7.377 1.00 77.19 138 GLU A C 1
ATOM 1128 O O . GLU A 1 138 ? 18.340 -2.239 -7.156 1.00 77.19 138 GLU A O 1
ATOM 1133 N N . GLN A 1 139 ? 19.768 -3.953 -7.330 1.00 70.81 139 GLN A N 1
ATOM 1134 C CA . GLN A 1 139 ? 20.984 -3.215 -6.980 1.00 70.81 139 GLN A CA 1
ATOM 1135 C C . GLN A 1 139 ? 21.283 -2.016 -7.896 1.00 70.81 139 GLN A C 1
ATOM 1137 O O . GLN A 1 139 ? 22.069 -1.151 -7.512 1.00 70.81 139 GLN A O 1
ATOM 1142 N N . TYR A 1 140 ? 20.664 -1.959 -9.078 1.00 70.88 140 TYR A N 1
ATOM 1143 C CA . TYR A 1 140 ? 20.810 -0.872 -10.044 1.00 70.88 140 TYR A CA 1
ATOM 1144 C C . TYR A 1 140 ? 19.708 0.196 -9.923 1.00 70.88 140 TYR A C 1
ATOM 1146 O O . TYR 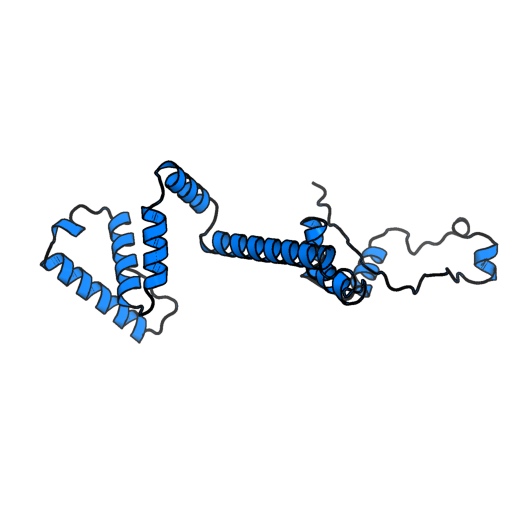A 1 140 ? 19.811 1.249 -10.549 1.00 70.88 140 TYR A O 1
ATOM 1154 N N . SER A 1 141 ? 18.682 -0.024 -9.087 1.00 63.66 141 SER A N 1
ATOM 1155 C CA . SER A 1 141 ? 17.563 0.915 -8.904 1.00 63.66 141 SER A CA 1
ATOM 1156 C C . SER A 1 141 ? 17.922 2.149 -8.066 1.00 63.66 141 SER A C 1
ATOM 1158 O O . SER A 1 141 ? 17.250 3.168 -8.187 1.00 63.66 141 SER A O 1
ATOM 1160 N N . MET A 1 142 ? 18.963 2.084 -7.224 1.00 50.59 142 MET A N 1
ATOM 1161 C CA . MET A 1 142 ? 19.343 3.205 -6.344 1.00 50.59 142 MET A CA 1
ATOM 1162 C C . MET A 1 142 ? 20.061 4.347 -7.071 1.00 50.59 142 MET A C 1
ATOM 1164 O O . MET A 1 142 ? 19.997 5.477 -6.612 1.00 50.59 142 MET A O 1
ATOM 1168 N N . ILE A 1 143 ? 20.722 4.078 -8.200 1.00 50.28 143 ILE A N 1
ATOM 1169 C CA . ILE A 1 143 ? 21.507 5.100 -8.917 1.00 50.28 143 ILE A CA 1
ATOM 1170 C C . ILE A 1 143 ? 20.624 5.961 -9.832 1.00 50.28 143 ILE A C 1
ATOM 1172 O O . ILE A 1 143 ? 20.987 7.080 -10.162 1.00 50.28 143 ILE A O 1
ATOM 1176 N N . GLY A 1 144 ? 19.438 5.474 -10.214 1.00 42.34 144 GLY A N 1
ATOM 1177 C CA . GLY A 1 144 ? 18.512 6.228 -11.066 1.00 42.34 144 GLY A CA 1
ATOM 1178 C C . GLY A 1 144 ? 17.609 7.223 -10.325 1.00 42.34 144 GLY A C 1
ATOM 1179 O O . GLY A 1 144 ? 16.992 8.061 -10.974 1.00 42.34 144 GLY A O 1
ATOM 1180 N N . ALA A 1 145 ? 17.485 7.123 -8.995 1.00 38.44 145 ALA A N 1
ATOM 1181 C CA . ALA A 1 145 ? 16.505 7.894 -8.217 1.00 38.44 145 ALA A CA 1
ATOM 1182 C C . ALA A 1 145 ? 17.117 9.021 -7.369 1.00 38.44 145 ALA A C 1
ATOM 1184 O O . ALA A 1 145 ? 16.430 10.001 -7.087 1.00 38.44 145 ALA A O 1
ATOM 1185 N N . GLU A 1 146 ? 18.390 8.909 -6.986 1.00 38.91 146 GLU A N 1
ATOM 1186 C CA . GLU A 1 146 ? 19.075 9.901 -6.161 1.00 38.91 146 GLU A CA 1
ATOM 1187 C C . GLU A 1 146 ? 20.414 10.294 -6.800 1.00 38.91 146 GLU A C 1
ATOM 1189 O O . GLU A 1 146 ? 21.353 9.509 -6.860 1.00 38.91 146 GLU A O 1
ATOM 1194 N N . GLU A 1 147 ? 20.455 11.558 -7.217 1.00 38.41 147 GLU A N 1
ATOM 1195 C CA . GLU A 1 147 ? 21.636 12.417 -7.316 1.00 38.41 147 GLU A CA 1
ATOM 1196 C C . GLU A 1 147 ? 22.573 12.308 -8.537 1.00 38.41 147 GLU A C 1
ATOM 1198 O O . GLU A 1 147 ? 23.347 11.378 -8.734 1.00 38.41 147 GLU A O 1
ATOM 1203 N N . ASP A 1 148 ? 22.578 13.450 -9.234 1.00 43.50 148 ASP A N 1
ATOM 1204 C CA . ASP A 1 148 ? 23.689 14.085 -9.930 1.00 43.50 148 ASP A CA 1
ATOM 1205 C C . ASP A 1 148 ? 24.094 13.587 -11.328 1.00 43.50 148 ASP A C 1
ATOM 1207 O O . ASP A 1 148 ? 24.351 12.415 -11.594 1.00 43.50 148 ASP A O 1
ATOM 1211 N N . ASP A 1 149 ? 24.174 14.584 -12.221 1.00 49.47 149 ASP A N 1
ATOM 1212 C CA . ASP A 1 149 ? 24.712 14.542 -13.580 1.00 49.47 149 ASP A CA 1
ATOM 1213 C C . ASP A 1 149 ? 25.880 13.551 -13.679 1.00 49.47 149 ASP A C 1
ATOM 1215 O O . ASP A 1 149 ? 26.800 13.588 -12.859 1.00 49.47 149 ASP A O 1
ATOM 1219 N N . PHE A 1 150 ? 25.845 12.667 -14.679 1.00 52.34 150 PHE A N 1
ATOM 1220 C CA . PHE A 1 150 ? 26.818 11.597 -14.927 1.00 52.34 150 PHE A CA 1
ATOM 1221 C C . PHE A 1 150 ? 28.272 12.043 -14.697 1.00 52.34 150 PHE A C 1
ATOM 1223 O O . PHE A 1 150 ? 29.071 11.309 -14.109 1.00 52.34 150 PHE A O 1
ATOM 1230 N N . GLN A 1 151 ? 28.598 13.277 -15.100 1.00 48.94 151 GLN A N 1
ATOM 1231 C CA . GLN A 1 151 ? 29.908 13.885 -14.878 1.00 48.94 151 GLN A CA 1
ATOM 1232 C C . GLN A 1 151 ? 30.316 13.934 -13.406 1.00 48.94 151 GLN A C 1
ATOM 1234 O O . GLN A 1 151 ? 31.461 13.626 -13.090 1.00 48.94 151 GLN A O 1
ATOM 1239 N N . LYS A 1 152 ? 29.412 14.296 -12.497 1.00 54.31 152 LYS A N 1
ATOM 1240 C CA . LYS A 1 152 ? 29.698 14.392 -11.063 1.00 54.31 152 LYS A CA 1
ATOM 1241 C C . LYS A 1 152 ? 29.915 13.021 -10.440 1.00 54.31 152 LYS A C 1
ATOM 1243 O O . LYS A 1 152 ? 30.860 12.858 -9.675 1.00 54.31 152 LYS A O 1
ATOM 1248 N N . THR A 1 153 ? 29.106 12.025 -10.797 1.00 53.12 153 THR A N 1
ATOM 1249 C CA . THR A 1 153 ? 29.276 10.655 -10.286 1.00 53.12 153 THR A CA 1
ATOM 1250 C C . THR A 1 153 ? 30.573 10.030 -10.800 1.00 53.12 153 THR A C 1
ATOM 1252 O O . THR A 1 153 ? 31.333 9.464 -10.013 1.00 53.12 153 THR A O 1
ATOM 1255 N N . ALA A 1 154 ? 30.894 10.204 -12.086 1.00 56.59 154 ALA A N 1
ATOM 1256 C CA . ALA A 1 154 ? 32.164 9.761 -12.661 1.00 56.59 154 ALA A CA 1
ATOM 1257 C C . ALA A 1 154 ? 33.368 10.502 -12.051 1.00 56.59 154 ALA A C 1
ATOM 1259 O O . ALA A 1 154 ? 34.379 9.879 -11.727 1.00 56.59 154 ALA A O 1
ATOM 1260 N N . HIS A 1 155 ? 33.251 11.816 -11.833 1.00 62.41 155 HIS A N 1
ATOM 1261 C CA . HIS A 1 155 ? 34.282 12.626 -11.185 1.00 62.41 155 HIS A CA 1
ATOM 1262 C C . HIS A 1 155 ? 34.513 12.198 -9.731 1.00 62.41 155 HIS A C 1
ATOM 1264 O O . HIS A 1 155 ? 35.656 12.006 -9.323 1.00 62.41 155 HIS A O 1
ATOM 1270 N N . ASN A 1 156 ? 33.443 11.966 -8.970 1.00 62.59 156 ASN A N 1
ATOM 1271 C CA . ASN A 1 156 ? 33.525 11.482 -7.595 1.00 62.59 156 ASN A CA 1
ATOM 1272 C C . ASN A 1 156 ? 34.146 10.084 -7.526 1.00 62.59 156 ASN A C 1
ATOM 1274 O O . ASN A 1 156 ? 34.997 9.841 -6.671 1.00 62.59 156 ASN A O 1
ATOM 1278 N N . LEU A 1 157 ? 33.769 9.170 -8.427 1.00 63.88 157 LEU A N 1
ATOM 1279 C CA . LEU A 1 157 ? 34.361 7.833 -8.476 1.00 63.88 157 LEU A CA 1
ATOM 1280 C C . LEU A 1 157 ? 35.854 7.905 -8.819 1.00 63.88 157 LEU A C 1
ATOM 1282 O O . LEU A 1 157 ? 36.654 7.267 -8.139 1.00 63.88 157 LEU A O 1
ATOM 1286 N N . ARG A 1 158 ? 36.231 8.734 -9.806 1.00 64.94 158 ARG A N 1
ATOM 1287 C CA . ARG A 1 158 ? 37.633 9.008 -10.162 1.00 64.94 158 ARG A CA 1
ATOM 1288 C C . ARG A 1 158 ? 38.418 9.466 -8.934 1.00 64.94 158 ARG A C 1
ATOM 1290 O O . ARG A 1 158 ? 39.443 8.877 -8.628 1.00 64.94 158 ARG A O 1
ATOM 1297 N N . GLN A 1 159 ? 37.914 10.452 -8.192 1.00 68.12 159 GLN A N 1
ATOM 1298 C CA . GLN A 1 159 ? 38.584 10.985 -6.998 1.00 68.12 159 GLN A CA 1
ATOM 1299 C C . GLN A 1 159 ? 38.784 9.960 -5.868 1.00 68.12 159 GLN A C 1
ATOM 1301 O O . GLN A 1 159 ? 39.663 10.142 -5.029 1.00 68.12 159 GLN A O 1
ATOM 1306 N N . HIS A 1 160 ? 37.988 8.888 -5.823 1.00 66.94 160 HIS A N 1
ATOM 1307 C CA . HIS A 1 160 ? 38.114 7.838 -4.807 1.00 66.94 160 HIS A CA 1
ATOM 1308 C C . HIS A 1 160 ? 39.096 6.720 -5.193 1.00 66.94 160 HIS A C 1
ATOM 1310 O O . HIS A 1 160 ? 39.401 5.865 -4.356 1.00 66.94 160 HIS A O 1
ATOM 1316 N N . ILE A 1 161 ? 39.612 6.713 -6.426 1.00 68.31 161 ILE A N 1
ATOM 1317 C CA . ILE A 1 161 ? 40.655 5.781 -6.859 1.00 68.31 161 ILE A CA 1
ATOM 1318 C C . ILE A 1 161 ? 42.007 6.363 -6.438 1.00 68.31 161 ILE A C 1
ATOM 1320 O O . ILE A 1 161 ? 42.448 7.395 -6.943 1.00 68.31 161 ILE A O 1
ATOM 1324 N N . LYS A 1 162 ? 42.668 5.707 -5.478 1.00 58.94 162 LYS A N 1
ATOM 1325 C CA . LYS A 1 162 ? 44.026 6.078 -5.057 1.00 58.94 162 LYS A CA 1
ATOM 1326 C C . LYS A 1 162 ? 44.978 5.958 -6.250 1.00 58.94 162 LYS A C 1
ATOM 1328 O O . LYS A 1 162 ? 44.871 4.997 -6.998 1.00 58.94 162 LYS A O 1
ATOM 1333 N N . GLU A 1 163 ? 45.886 6.926 -6.382 1.00 61.06 163 GLU A N 1
ATOM 1334 C CA . GLU A 1 163 ? 46.940 6.986 -7.416 1.00 61.06 163 GLU A CA 1
ATOM 1335 C C . GLU A 1 163 ? 46.465 7.330 -8.840 1.00 61.06 163 GLU A C 1
ATOM 1337 O O . GLU A 1 163 ? 47.287 7.433 -9.735 1.00 61.06 163 GLU A O 1
ATOM 1342 N N . ILE A 1 164 ? 45.183 7.652 -9.061 1.00 61.06 164 ILE A N 1
ATOM 1343 C CA . ILE A 1 164 ? 44.678 8.016 -10.404 1.00 61.06 164 ILE A CA 1
ATOM 1344 C C . ILE A 1 164 ? 45.274 9.310 -10.994 1.00 61.06 164 ILE A C 1
ATOM 1346 O O . ILE A 1 164 ? 45.169 9.555 -12.195 1.00 61.06 164 ILE A O 1
ATOM 1350 N N . ASP A 1 165 ? 45.839 10.166 -10.140 1.00 58.75 165 ASP A N 1
ATOM 1351 C CA . ASP A 1 165 ? 46.523 11.408 -10.519 1.00 58.75 165 ASP A CA 1
ATOM 1352 C C . ASP A 1 165 ? 48.057 11.253 -10.518 1.00 58.75 165 ASP A C 1
ATOM 1354 O O . ASP A 1 165 ? 48.774 12.214 -10.794 1.00 58.75 165 ASP A O 1
ATOM 1358 N N . VAL A 1 166 ? 48.570 10.061 -10.193 1.00 59.72 166 VAL A N 1
ATOM 1359 C CA . VAL A 1 166 ? 49.998 9.738 -10.235 1.00 59.72 166 VAL A CA 1
ATOM 1360 C C . VAL A 1 166 ? 50.231 8.935 -11.505 1.00 59.72 166 VAL A C 1
ATOM 1362 O O . VAL A 1 166 ? 50.024 7.732 -11.530 1.00 59.72 166 VAL A O 1
ATOM 1365 N N . LEU A 1 167 ? 50.605 9.635 -12.571 1.00 58.44 167 LEU A N 1
ATOM 1366 C CA . LEU A 1 167 ? 51.007 9.024 -13.832 1.00 58.44 167 LEU A CA 1
ATOM 1367 C C . LEU A 1 167 ? 52.530 8.876 -13.795 1.00 58.44 167 LEU A C 1
ATOM 1369 O O . LEU A 1 167 ? 53.234 9.884 -13.666 1.00 58.44 167 LEU A O 1
ATOM 1373 N N . ALA A 1 168 ? 53.032 7.649 -13.836 1.00 58.88 168 ALA A N 1
ATOM 1374 C CA . ALA A 1 168 ? 54.456 7.357 -13.904 1.00 58.88 168 ALA A CA 1
ATOM 1375 C C . ALA A 1 168 ? 54.908 7.260 -15.376 1.00 58.88 168 ALA A C 1
ATOM 1377 O O . ALA A 1 168 ? 54.102 7.021 -16.272 1.00 58.88 168 ALA A O 1
ATOM 1378 N N . GLU A 1 169 ? 56.190 7.506 -15.666 1.00 54.59 169 GLU A N 1
ATOM 1379 C CA . GLU A 1 169 ? 56.704 7.475 -17.053 1.00 54.59 169 GLU A CA 1
ATOM 1380 C C . GLU A 1 169 ? 56.571 6.084 -17.701 1.00 54.59 169 GLU A C 1
ATOM 1382 O O . GLU A 1 169 ? 56.528 5.969 -18.922 1.00 54.59 169 GLU A O 1
ATOM 1387 N N . ASP A 1 170 ? 56.471 5.040 -16.885 1.00 61.31 170 ASP A N 1
ATOM 1388 C CA . ASP A 1 170 ? 56.222 3.647 -17.248 1.00 61.31 170 ASP A CA 1
ATOM 1389 C C . ASP A 1 170 ? 54.753 3.326 -17.573 1.00 61.31 170 ASP A C 1
ATOM 1391 O O . ASP A 1 170 ? 54.481 2.259 -18.126 1.00 61.31 170 ASP A O 1
ATOM 1395 N N . ASP A 1 171 ? 53.823 4.250 -17.313 1.00 61.06 171 ASP A N 1
ATOM 1396 C CA . ASP A 1 171 ? 52.407 4.111 -17.676 1.00 61.06 171 ASP A CA 1
ATOM 1397 C C . ASP A 1 171 ? 52.113 4.511 -19.137 1.00 61.06 171 ASP A C 1
ATOM 1399 O O . ASP A 1 171 ? 50.983 4.345 -19.602 1.00 61.06 171 ASP A O 1
ATOM 1403 N N . PHE A 1 172 ? 53.107 5.033 -19.870 1.00 56.97 172 PHE A N 1
ATOM 1404 C CA . PHE A 1 172 ? 52.961 5.489 -21.256 1.00 56.97 172 PHE A CA 1
ATOM 1405 C C . PHE A 1 172 ? 53.902 4.750 -22.205 1.00 56.97 172 PHE A C 1
ATOM 1407 O O . PHE A 1 172 ? 55.092 4.581 -21.929 1.00 56.97 172 PHE A O 1
ATOM 1414 N N . GLU A 1 173 ? 53.406 4.371 -23.382 1.00 60.78 173 GLU A N 1
ATOM 1415 C CA . GLU A 1 173 ? 54.291 3.976 -24.474 1.00 60.78 173 GLU A CA 1
ATOM 1416 C C . GLU A 1 173 ? 54.943 5.234 -25.075 1.00 60.78 173 GLU A C 1
ATOM 1418 O O . GLU A 1 173 ? 54.331 6.300 -25.131 1.00 60.78 173 GLU A O 1
ATOM 1423 N N . GLN A 1 174 ? 56.192 5.143 -25.556 1.00 56.59 174 GLN A N 1
ATOM 1424 C CA . GLN A 1 174 ? 56.909 6.300 -26.131 1.00 56.59 174 GLN A CA 1
ATOM 1425 C C . GLN A 1 174 ? 56.133 6.999 -27.265 1.00 56.59 174 GLN A C 1
ATOM 1427 O O . GLN A 1 174 ? 56.316 8.192 -27.475 1.00 56.59 174 GLN A O 1
ATOM 1432 N N . GLN A 1 175 ? 55.242 6.280 -27.957 1.00 54.78 175 GLN A N 1
ATOM 1433 C CA . GLN A 1 175 ? 54.348 6.844 -28.974 1.00 54.78 175 GLN A CA 1
ATOM 1434 C C . GLN A 1 175 ? 53.242 7.747 -28.401 1.00 54.78 175 GLN A C 1
ATOM 1436 O O . GLN A 1 175 ? 52.860 8.714 -29.055 1.00 54.78 175 GLN A O 1
ATOM 1441 N N . ASP A 1 176 ? 52.758 7.491 -27.185 1.00 54.97 176 ASP A N 1
ATOM 1442 C CA . ASP A 1 176 ? 51.664 8.254 -26.566 1.00 54.97 176 ASP A CA 1
ATOM 1443 C C . ASP A 1 176 ? 52.113 9.635 -26.057 1.00 54.97 176 ASP A C 1
ATOM 1445 O O . ASP A 1 176 ? 51.303 10.561 -25.929 1.00 54.97 176 ASP A O 1
ATOM 1449 N N . LEU A 1 177 ? 53.414 9.777 -25.776 1.00 56.53 177 LEU A N 1
ATOM 1450 C CA . LEU A 1 177 ? 54.043 11.007 -25.287 1.00 56.53 177 LEU A CA 1
ATOM 1451 C C . LEU A 1 177 ? 54.298 12.030 -26.407 1.00 56.53 177 LEU A C 1
ATOM 1453 O O . LEU A 1 177 ? 54.262 13.232 -26.141 1.00 56.53 177 LEU A O 1
ATOM 1457 N N . ASP A 1 178 ? 54.522 11.564 -27.640 1.00 51.12 178 ASP A N 1
ATOM 1458 C CA . ASP A 1 178 ? 54.884 12.413 -28.784 1.00 51.12 178 ASP A CA 1
ATOM 1459 C C . ASP A 1 178 ? 53.659 13.007 -29.507 1.00 51.12 178 ASP A C 1
ATOM 1461 O O . ASP A 1 178 ? 53.690 14.172 -29.908 1.00 51.12 178 ASP A O 1
ATOM 1465 N N . ASP A 1 179 ? 52.561 12.252 -29.635 1.00 54.44 179 ASP A N 1
ATOM 1466 C CA . ASP A 1 179 ? 51.366 12.683 -30.387 1.00 54.44 179 ASP A CA 1
ATOM 1467 C C . ASP A 1 179 ? 50.256 13.291 -29.507 1.00 54.44 179 ASP A C 1
ATOM 1469 O O . ASP A 1 179 ? 49.313 13.911 -30.012 1.00 54.44 179 ASP A O 1
ATOM 1473 N N . GLY A 1 180 ? 50.374 13.165 -28.182 1.00 52.50 180 GLY A N 1
ATOM 1474 C CA . GLY A 1 180 ? 49.308 13.488 -27.240 1.00 52.50 180 GLY A CA 1
ATOM 1475 C C . GLY A 1 180 ? 48.160 12.476 -27.326 1.00 52.50 180 GLY A C 1
ATOM 1476 O O . GLY A 1 180 ? 47.618 12.200 -28.394 1.00 52.50 180 GLY A O 1
ATOM 1477 N N . LEU A 1 181 ? 47.758 11.927 -26.175 1.00 52.22 181 LEU A N 1
ATOM 1478 C CA . LEU A 1 181 ? 46.715 10.901 -26.056 1.00 52.22 181 LEU A CA 1
ATOM 1479 C C . LEU A 1 181 ? 45.378 11.341 -26.674 1.00 52.22 181 LEU A C 1
ATOM 1481 O O . LEU A 1 181 ? 44.500 11.901 -26.013 1.00 52.22 181 LEU A O 1
ATOM 1485 N N . THR A 1 182 ? 45.189 11.029 -27.951 1.00 51.38 182 THR A N 1
ATOM 1486 C CA . THR A 1 182 ? 43.909 11.163 -28.641 1.00 51.38 182 THR A CA 1
ATOM 1487 C C . THR A 1 182 ? 43.276 9.782 -28.699 1.00 51.38 182 THR A C 1
ATOM 1489 O O . THR A 1 182 ? 43.210 9.151 -29.748 1.00 51.38 182 THR A O 1
ATOM 1492 N N . ILE A 1 183 ? 42.848 9.272 -27.542 1.00 56.62 183 ILE A N 1
ATOM 1493 C CA . ILE A 1 183 ? 42.202 7.958 -27.468 1.00 56.62 183 ILE A CA 1
ATOM 1494 C C . ILE A 1 183 ? 40.874 8.037 -28.235 1.00 56.62 183 ILE A C 1
ATOM 1496 O O . ILE A 1 183 ? 39.942 8.764 -27.860 1.00 56.62 183 ILE A O 1
ATOM 1500 N N . GLU A 1 184 ? 40.791 7.288 -29.333 1.00 47.12 184 GLU A N 1
ATOM 1501 C CA . GLU A 1 184 ? 39.599 7.222 -30.166 1.00 47.12 184 GLU A CA 1
ATOM 1502 C C . GLU A 1 184 ? 38.417 6.698 -29.336 1.00 47.12 184 GLU A C 1
ATOM 1504 O O . GLU A 1 184 ? 38.428 5.581 -28.829 1.00 47.12 184 GLU A O 1
ATOM 1509 N N . GLY A 1 185 ? 37.378 7.520 -29.177 1.00 49.31 185 GLY A N 1
ATOM 1510 C CA . GLY A 1 185 ? 36.178 7.142 -28.429 1.00 49.31 185 GLY A CA 1
ATOM 1511 C C . GLY A 1 185 ? 36.049 7.725 -27.021 1.00 49.31 185 GLY A C 1
ATOM 1512 O O . GLY A 1 185 ? 34.980 7.581 -26.437 1.00 49.31 185 GLY A O 1
ATOM 1513 N N . VAL A 1 186 ? 37.032 8.480 -26.509 1.00 48.47 186 VAL A N 1
ATOM 1514 C CA . VAL A 1 186 ? 36.943 9.149 -25.183 1.00 48.47 186 VAL A CA 1
ATOM 1515 C C . VAL A 1 186 ? 35.753 10.104 -25.048 1.00 48.47 186 VAL A C 1
ATOM 1517 O O . VAL A 1 186 ? 35.285 10.368 -23.945 1.00 48.47 186 VAL A O 1
ATOM 1520 N N . ARG A 1 187 ? 35.236 10.618 -26.169 1.00 46.38 187 ARG A N 1
ATOM 1521 C CA . ARG A 1 187 ? 34.055 11.495 -26.211 1.00 46.38 187 ARG A CA 1
ATOM 1522 C C . ARG A 1 187 ? 32.793 10.811 -26.748 1.00 46.38 187 ARG A C 1
ATOM 1524 O O . ARG A 1 187 ? 31.828 11.509 -27.050 1.00 46.38 187 ARG A O 1
ATOM 1531 N N . ARG A 1 188 ? 32.789 9.484 -26.927 1.00 48.44 188 ARG A N 1
ATOM 1532 C CA . ARG A 1 188 ? 31.564 8.761 -27.305 1.00 48.44 188 ARG A CA 1
ATOM 1533 C C . ARG A 1 188 ? 30.617 8.742 -26.104 1.00 48.44 188 ARG A C 1
ATOM 1535 O O . ARG A 1 188 ? 31.045 8.522 -24.975 1.00 48.44 188 ARG A O 1
ATOM 1542 N N . GLN A 1 189 ? 29.343 9.026 -26.358 1.00 50.12 189 GLN A N 1
ATOM 1543 C CA . GLN A 1 189 ? 28.295 8.947 -25.347 1.00 50.12 189 GLN A CA 1
ATOM 1544 C C . GLN A 1 189 ? 28.130 7.482 -24.928 1.00 50.12 189 GLN A C 1
ATOM 1546 O O . GLN A 1 189 ? 28.105 6.597 -25.776 1.00 50.12 189 GLN A O 1
ATOM 1551 N N . VAL A 1 190 ? 28.083 7.231 -23.621 1.00 56.72 190 VAL A N 1
ATOM 1552 C CA . VAL A 1 190 ? 27.814 5.897 -23.072 1.00 56.72 190 VAL A CA 1
ATOM 1553 C C . VAL A 1 190 ? 26.315 5.628 -23.192 1.00 56.72 190 VAL A C 1
ATOM 1555 O O . VAL A 1 190 ? 25.532 6.442 -22.707 1.00 56.72 190 VAL A O 1
ATOM 1558 N N . ASP A 1 191 ? 25.923 4.509 -23.807 1.00 56.81 191 ASP A N 1
ATOM 1559 C CA . ASP A 1 191 ? 24.504 4.182 -24.028 1.00 56.81 191 ASP A CA 1
ATOM 1560 C C . ASP A 1 191 ? 23.774 3.849 -22.716 1.00 56.81 191 ASP A C 1
ATOM 1562 O O . ASP A 1 191 ? 22.665 4.312 -22.480 1.00 56.81 191 ASP A O 1
ATOM 1566 N N . LEU A 1 192 ? 24.409 3.084 -21.820 1.00 64.25 192 LEU A N 1
ATOM 1567 C CA . LEU A 1 192 ? 23.905 2.830 -20.469 1.00 64.25 192 LEU A CA 1
ATOM 1568 C C . LEU A 1 192 ? 25.063 2.501 -19.519 1.00 64.25 192 LEU A C 1
ATOM 1570 O O . LEU A 1 192 ? 25.805 1.544 -19.739 1.00 64.25 192 LEU A O 1
ATOM 1574 N N . PHE A 1 193 ? 25.203 3.263 -18.432 1.00 65.69 193 PHE A N 1
ATOM 1575 C CA . PHE A 1 193 ? 26.192 3.001 -17.384 1.00 65.69 193 PHE A CA 1
ATOM 1576 C C . PHE A 1 193 ? 25.500 2.593 -16.082 1.00 65.69 193 PHE A C 1
ATOM 1578 O O . PHE A 1 193 ? 24.827 3.396 -15.439 1.00 65.69 193 PHE A O 1
ATOM 1585 N N . LEU A 1 194 ? 25.683 1.334 -15.678 1.00 64.81 194 LEU A N 1
ATOM 1586 C CA . LEU A 1 194 ? 25.111 0.786 -14.450 1.00 64.81 194 LEU A CA 1
ATOM 1587 C C . LEU A 1 194 ? 26.216 0.537 -13.426 1.00 64.81 194 LEU A C 1
ATOM 1589 O O . LEU A 1 194 ? 27.025 -0.379 -13.575 1.00 64.81 194 LEU A O 1
ATOM 1593 N N . ALA A 1 195 ? 26.219 1.310 -12.345 1.00 64.44 195 ALA A N 1
ATOM 1594 C CA . ALA A 1 195 ? 27.050 1.023 -11.184 1.00 64.44 195 ALA A CA 1
ATOM 1595 C C . ALA A 1 195 ? 26.234 0.284 -10.112 1.00 64.44 195 ALA A C 1
ATOM 1597 O O . ALA A 1 195 ? 25.017 0.420 -10.003 1.00 64.44 195 ALA A O 1
ATOM 1598 N N . ARG A 1 196 ? 26.909 -0.541 -9.310 1.00 59.59 196 ARG A N 1
ATOM 1599 C CA . ARG A 1 196 ? 26.304 -1.231 -8.165 1.00 59.59 196 ARG A CA 1
ATOM 1600 C C . ARG A 1 196 ? 27.088 -0.856 -6.916 1.00 59.59 196 ARG A C 1
ATOM 1602 O O . ARG A 1 196 ? 28.316 -0.907 -6.927 1.00 59.59 196 ARG A O 1
ATOM 1609 N N . LYS A 1 197 ? 26.397 -0.559 -5.818 1.00 54.81 197 LYS A N 1
ATOM 1610 C CA . LYS A 1 197 ? 27.041 -0.395 -4.510 1.00 54.81 197 LYS A CA 1
ATOM 1611 C C . LYS A 1 197 ? 27.075 -1.744 -3.795 1.00 54.81 197 LYS A C 1
ATOM 1613 O O . LYS A 1 197 ? 26.064 -2.194 -3.263 1.00 54.81 197 LYS A O 1
ATOM 1618 N N . THR A 1 198 ? 28.229 -2.403 -3.775 1.00 59.09 198 THR A N 1
ATOM 1619 C CA . THR A 1 198 ? 28.445 -3.579 -2.921 1.00 59.09 198 THR A CA 1
ATOM 1620 C C . THR A 1 198 ? 28.701 -3.117 -1.491 1.00 59.09 198 THR A C 1
ATOM 1622 O O . THR A 1 198 ? 29.702 -2.452 -1.230 1.00 59.09 198 THR A O 1
ATOM 1625 N N . LYS A 1 199 ? 27.806 -3.451 -0.552 1.00 51.00 199 LYS A N 1
ATOM 1626 C CA . LYS A 1 199 ? 28.100 -3.296 0.879 1.00 51.00 199 LYS A CA 1
ATOM 1627 C C . LYS A 1 199 ? 29.137 -4.358 1.258 1.00 51.00 199 LYS A C 1
ATOM 1629 O O . LYS A 1 199 ? 28.830 -5.545 1.189 1.00 51.00 199 LYS A O 1
ATOM 1634 N N . GLN A 1 200 ? 30.355 -3.940 1.599 1.00 45.50 200 GLN A N 1
ATOM 1635 C CA . GLN A 1 200 ? 31.288 -4.803 2.324 1.00 45.50 200 GLN A CA 1
ATOM 1636 C C . GLN A 1 200 ? 30.786 -4.906 3.766 1.00 45.50 200 GLN A C 1
ATOM 1638 O O . GLN A 1 200 ? 30.575 -3.878 4.413 1.00 45.50 200 GLN A O 1
ATOM 1643 N N . PHE A 1 201 ? 30.517 -6.134 4.202 1.00 39.53 201 PHE A N 1
ATOM 1644 C CA . PHE A 1 201 ? 30.224 -6.476 5.592 1.00 39.53 201 PHE A CA 1
ATOM 1645 C C . PHE A 1 201 ? 31.516 -6.848 6.310 1.00 39.53 201 PHE A C 1
ATOM 1647 O O . PHE A 1 201 ? 32.375 -7.481 5.652 1.00 39.53 201 PHE A O 1
#